Protein 3NNG (pdb70)

Sequence (304 aa):
TKPGNWSAVDRSAWSVSCSNVYADDDAKYGAHLAIDGEINTTWFTWGVANAGECWWNTVLDRPVTLTGFSVTKQSAYGSGYNLRSAEIKVRKEGETEWVTYPRVLTFRNFKGADPQYAAIEPPIPNVKEFRINCLTPDNYTGFAEINLYEKQLPGNWSAVDRSAWSVSCSNVYADDDAKYGAHLAIDGEINTTWFTWGVANAGECWWNTVLDRPVTLTGFSVTKQSAYGSGYNLRSAEIKVRKEGETEWVTYPRVLTFRNFKGADPQYAAIEPPIPNVKEFRINCLTPDNYTGFAEINLYEKQL

Structure (mmCIF, N/CA/C/O backbone):
data_3NNG
#
_entry.id   3NNG
#
_cell.length_a   57.208
_cell.length_b   62.463
_cell.length_c   72.001
_cell.angle_alpha   90.000
_cell.angle_beta   90.000
_cell.angle_gamma   90.000
#
_symmetry.space_group_name_H-M   'P 21 21 21'
#
loop_
_entity.id
_entity.type
_entity.pdbx_description
1 polymer 'uncharacterized protein'
2 non-polymer 'CALCIUM ION'
3 water water
#
loop_
_atom_site.group_PDB
_atom_site.id
_atom_site.type_symbol
_atom_site.label_atom_id
_atom_site.label_alt_id
_atom_site.label_comp_id
_atom_site.label_asym_id
_atom_site.label_entity_id
_atom_site.label_seq_id
_atom_site.pdbx_PDB_ins_code
_atom_site.Cartn_x
_atom_site.Cartn_y
_atom_site.Cartn_z
_atom_site.occupancy
_atom_site.B_iso_or_equiv
_atom_site.auth_seq_id
_atom_site.auth_comp_id
_atom_site.auth_asym_id
_atom_site.auth_atom_id
_atom_site.pdbx_PDB_model_num
ATOM 1 N N . THR A 1 9 ? 52.694 2.300 46.765 1.00 63.89 186 THR A N 1
ATOM 2 C CA . THR A 1 9 ? 51.326 2.803 46.842 1.00 54.52 186 THR A CA 1
ATOM 3 C C . THR A 1 9 ? 50.938 3.464 45.534 1.00 45.70 186 THR A C 1
ATOM 4 O O . THR A 1 9 ? 49.918 4.155 45.448 1.00 49.54 186 THR A O 1
ATOM 6 N N . LYS A 1 10 ? 51.762 3.239 44.513 1.00 43.64 187 LYS A N 1
ATOM 7 C CA . LYS A 1 10 ? 51.535 3.808 43.187 1.00 40.57 187 LYS A CA 1
ATOM 8 C C . LYS A 1 10 ? 50.696 2.901 42.302 1.00 43.53 187 LYS A C 1
ATOM 9 O O . LYS A 1 10 ? 51.061 1.743 42.082 1.00 50.56 187 LYS A O 1
ATOM 15 N N . PRO A 1 11 ? 49.580 3.431 41.781 1.00 33.18 188 PRO A N 1
ATOM 16 C CA . PRO A 1 11 ? 48.764 2.701 40.805 1.00 35.35 188 PRO A CA 1
ATOM 17 C C . PRO A 1 11 ? 49.645 2.049 39.737 1.00 36.90 188 PRO A C 1
ATOM 18 O O . PRO A 1 11 ? 50.604 2.671 39.259 1.00 28.00 188 PRO A O 1
ATOM 22 N N . GLY A 1 12 ? 49.327 0.811 39.369 1.00 44.18 189 GLY A N 1
ATOM 23 C CA . GLY A 1 12 ? 50.217 0.015 38.536 1.00 47.15 189 GLY A CA 1
ATOM 24 C C . GLY A 1 12 ? 50.596 0.625 37.200 1.00 52.51 189 GLY A C 1
ATOM 25 O O . GLY A 1 12 ? 51.758 0.566 36.786 1.00 62.82 189 GLY A O 1
ATOM 26 N N . ASN A 1 13 ? 49.614 1.226 36.539 1.00 40.63 190 ASN A N 1
ATOM 27 C CA . ASN A 1 13 ? 49.788 1.729 35.186 1.00 38.68 190 ASN A CA 1
ATOM 28 C C . ASN A 1 13 ? 50.236 3.195 35.044 1.00 37.70 190 ASN A C 1
ATOM 29 O O . ASN A 1 13 ? 50.193 3.749 33.935 1.00 41.85 190 ASN A O 1
ATOM 34 N N . TRP A 1 14 ? 50.660 3.809 36.156 1.00 27.57 191 TRP A N 1
ATOM 35 C CA . TRP A 1 14 ? 51.175 5.178 36.156 1.00 26.81 191 TRP A CA 1
ATOM 36 C C . TRP A 1 14 ? 52.645 5.240 35.721 1.00 31.70 191 TRP A C 1
ATOM 37 O O . TRP A 1 14 ? 53.481 4.485 36.221 1.00 30.90 191 TRP A O 1
ATOM 48 N N . SER A 1 15 ? 52.963 6.166 34.823 1.00 26.68 192 SER A N 1
ATOM 49 C CA . SER A 1 15 ? 54.345 6.376 34.409 1.00 31.44 192 SER A CA 1
ATOM 50 C C . SER A 1 15 ? 54.799 7.796 34.751 1.00 26.37 192 SER A C 1
ATOM 51 O O . SER A 1 15 ? 54.192 8.760 34.297 1.00 22.20 192 SER A O 1
ATOM 54 N N . ALA A 1 16 ? 55.857 7.926 35.549 1.00 24.08 193 ALA A N 1
ATOM 55 C CA . ALA A 1 16 ? 56.410 9.244 35.877 1.00 24.33 193 ALA A CA 1
ATOM 56 C C . ALA A 1 16 ? 56.847 9.983 34.608 1.00 28.27 193 ALA A C 1
ATOM 57 O O . ALA A 1 16 ? 57.505 9.411 33.744 1.00 24.53 193 ALA A O 1
ATOM 59 N N . VAL A 1 17 ? 56.484 11.255 34.504 1.00 24.46 194 VAL A N 1
ATOM 60 C CA . VAL A 1 17 ? 56.854 12.066 33.347 1.00 19.42 194 VAL A CA 1
ATOM 61 C C . VAL A 1 17 ? 58.280 12.609 33.518 1.00 25.01 194 VAL A C 1
ATOM 62 O O . VAL A 1 17 ? 58.603 13.184 34.559 1.00 18.75 194 VAL A O 1
ATOM 66 N N . ASP A 1 18 ? 59.125 12.427 32.503 1.00 21.58 195 ASP A N 1
ATOM 67 C CA . ASP A 1 18 ? 60.494 12.962 32.518 1.00 20.18 195 ASP A CA 1
ATOM 68 C C . ASP A 1 18 ? 60.464 14.472 32.735 1.00 24.54 195 ASP A C 1
ATOM 69 O O . ASP A 1 18 ? 59.696 15.177 32.079 1.00 21.61 195 ASP A O 1
ATOM 74 N N . ARG A 1 19 ? 61.306 14.964 33.650 1.00 21.15 196 ARG A N 1
ATOM 75 C CA . ARG A 1 19 ? 61.199 16.340 34.149 1.00 14.26 196 ARG A CA 1
ATOM 76 C C . ARG A 1 19 ? 62.327 17.269 33.675 1.00 24.63 196 ARG A C 1
ATOM 77 O O . ARG A 1 19 ? 62.287 18.483 33.905 1.00 23.95 196 ARG A O 1
ATOM 85 N N . SER A 1 20 ? 63.325 16.699 33.014 1.00 19.76 197 SER A N 1
ATOM 86 C CA . SER A 1 20 ? 64.562 17.424 32.711 1.00 22.86 197 SER A CA 1
ATOM 87 C C . SER A 1 20 ? 64.385 18.673 31.845 1.00 21.27 197 SER A C 1
ATOM 88 O O . SER A 1 20 ? 65.271 19.518 31.805 1.00 30.34 197 SER A O 1
ATOM 91 N N . ALA A 1 21 ? 63.265 18.787 31.139 1.00 13.00 198 ALA A N 1
ATOM 92 C CA . ALA A 1 21 ? 63.038 19.969 30.312 1.00 17.57 198 ALA A CA 1
ATOM 93 C C . ALA A 1 21 ? 61.915 20.835 30.868 1.00 19.43 198 ALA A C 1
ATOM 94 O O . ALA A 1 21 ? 61.508 21.818 30.253 1.00 22.19 198 ALA A O 1
ATOM 96 N N . TRP A 1 22 ? 61.405 20.456 32.033 1.00 16.18 199 TRP A N 1
ATOM 97 C CA . TRP A 1 22 ? 60.464 21.304 32.755 1.00 17.78 199 TRP A CA 1
ATOM 98 C C . TRP A 1 22 ? 61.059 22.664 33.121 1.00 18.85 199 TRP A C 1
ATOM 99 O O . TRP A 1 22 ? 62.270 22.811 33.346 1.00 18.28 199 TRP A O 1
ATOM 110 N N . SER A 1 23 ? 60.190 23.662 33.186 1.00 19.68 200 SER A N 1
ATOM 111 C CA . SER A 1 23 ? 60.571 25.003 33.620 1.00 17.95 200 SER A CA 1
ATOM 112 C C . SER A 1 23 ? 59.744 25.306 34.872 1.00 14.34 200 SER A C 1
ATOM 113 O O . SER A 1 23 ? 58.529 25.477 34.797 1.00 19.81 200 SER A O 1
ATOM 116 N N . VAL A 1 24 ? 60.401 25.347 36.023 1.00 13.96 201 VAL A N 1
ATOM 117 C CA . VAL A 1 24 ? 59.682 25.366 37.293 1.00 20.30 201 VAL A CA 1
ATOM 118 C C . VAL A 1 24 ? 59.840 26.691 38.029 1.00 19.41 201 VAL A C 1
ATOM 119 O O . VAL A 1 24 ? 60.850 27.375 37.878 1.00 16.76 201 VAL A O 1
ATOM 123 N N . SER A 1 25 ? 58.844 27.040 38.835 1.00 13.59 202 SER A N 1
ATOM 124 C CA . SER A 1 25 ? 58.910 28.245 39.671 1.00 16.34 202 SER A CA 1
ATOM 125 C C . SER A 1 25 ? 58.053 28.047 40.911 1.00 13.39 202 SER A C 1
ATOM 126 O O . SER A 1 25 ? 57.325 27.067 41.004 1.00 13.66 202 SER A O 1
ATOM 129 N N . CYS A 1 26 ? 58.147 28.970 41.865 1.00 16.98 203 CYS A N 1
ATOM 130 C CA . CYS A 1 26 ? 57.383 28.888 43.107 1.00 17.26 203 CYS A CA 1
ATOM 131 C C . CYS A 1 26 ? 57.078 30.270 43.648 1.00 23.55 203 CYS A C 1
ATOM 132 O O . CYS A 1 26 ? 57.601 31.269 43.168 1.00 18.11 203 CYS A O 1
ATOM 135 N N . SER A 1 27 ? 56.242 30.307 44.675 1.00 24.01 204 SER A N 1
ATOM 136 C CA . SER A 1 27 ? 55.811 31.548 45.287 1.00 20.10 204 SER A CA 1
ATOM 137 C C . SER A 1 27 ? 56.977 32.305 45.920 1.00 19.86 204 SER A C 1
ATOM 138 O O . SER A 1 27 ? 57.129 33.507 45.723 1.00 22.81 204 SER A O 1
ATOM 141 N N . ASN A 1 28 ? 57.805 31.582 46.662 1.00 16.94 205 ASN A N 1
ATOM 142 C CA . ASN A 1 28 ? 58.911 32.160 47.422 1.00 21.44 205 ASN A CA 1
ATOM 143 C C . ASN A 1 28 ? 59.935 31.066 47.637 1.00 19.70 205 ASN A C 1
ATOM 144 O O . ASN A 1 28 ? 59.593 29.880 47.607 1.00 21.51 205 ASN A O 1
ATOM 149 N N . VAL A 1 29 ? 61.191 31.450 47.848 1.00 19.76 206 VAL A N 1
ATOM 150 C CA . VAL A 1 29 ? 62.216 30.478 48.224 1.00 21.34 206 VAL A CA 1
ATOM 151 C C . VAL A 1 29 ? 62.623 30.776 49.653 1.00 15.57 206 VAL A C 1
ATOM 152 O O . VAL A 1 29 ? 62.963 31.912 49.975 1.00 24.03 206 VAL A O 1
ATOM 156 N N . TYR A 1 30 ? 62.580 29.776 50.522 1.00 14.29 207 TYR A N 1
ATOM 157 C CA . TYR A 1 30 ? 62.911 30.024 51.918 1.00 23.68 207 TYR A CA 1
ATOM 158 C C . TYR A 1 30 ? 64.285 30.709 52.046 1.00 31.57 207 TYR A C 1
ATOM 159 O O . TYR A 1 30 ? 65.240 30.324 51.380 1.00 35.45 207 TYR A O 1
ATOM 168 N N . ALA A 1 31 ? 64.371 31.734 52.889 1.00 29.00 208 ALA A N 1
ATOM 169 C CA . ALA A 1 31 ? 65.647 32.398 53.164 1.00 28.30 208 ALA A CA 1
ATOM 170 C C . ALA A 1 31 ? 66.226 32.999 51.887 1.00 27.54 208 ALA A C 1
ATOM 171 O O . ALA A 1 31 ? 67.426 33.301 51.816 1.00 25.36 208 ALA A O 1
ATOM 173 N N . ASP A 1 32 ? 65.381 33.167 50.874 1.00 23.95 209 ASP A N 1
ATOM 174 C CA . ASP A 1 32 ? 65.846 33.686 49.592 1.00 31.15 209 ASP A CA 1
ATOM 175 C C . ASP A 1 32 ? 67.087 32.923 49.128 1.00 35.48 209 ASP A C 1
ATOM 176 O O . ASP A 1 32 ? 67.979 33.487 48.490 1.00 34.37 209 ASP A O 1
ATOM 181 N N . ASP A 1 33 ? 67.141 31.637 49.460 1.00 33.18 210 ASP A N 1
ATOM 182 C CA . ASP A 1 33 ? 68.312 30.831 49.154 1.00 32.81 210 ASP A CA 1
ATOM 18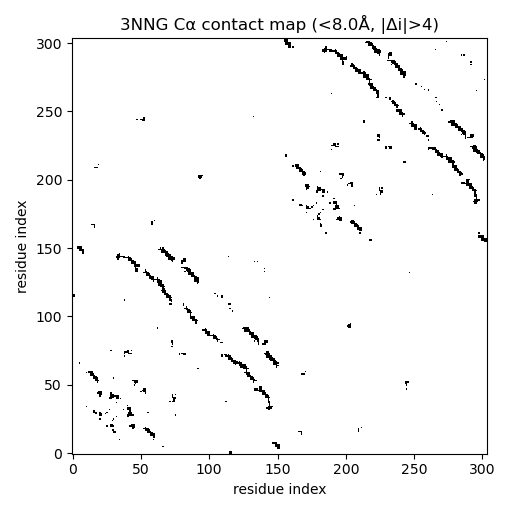3 C C . ASP A 1 33 ? 67.962 29.840 48.045 1.00 32.14 210 ASP A C 1
ATOM 184 O O . ASP A 1 33 ? 67.590 28.691 48.322 1.00 23.65 210 ASP A O 1
ATOM 189 N N . ASP A 1 34 ? 68.070 30.300 46.796 1.00 23.29 211 ASP A N 1
ATOM 190 C CA . ASP A 1 34 ? 67.610 29.538 45.632 1.00 30.37 211 ASP A CA 1
ATOM 191 C C . ASP A 1 34 ? 68.362 28.218 45.449 1.00 30.74 211 ASP A C 1
ATOM 192 O O . ASP A 1 34 ? 67.760 27.193 45.140 1.00 31.96 211 ASP A O 1
ATOM 197 N N . ALA A 1 35 ? 69.680 28.255 45.637 1.00 20.14 212 ALA A N 1
ATOM 198 C CA . ALA A 1 35 ? 70.521 27.073 45.531 1.00 26.57 212 ALA A CA 1
ATOM 199 C C . ALA A 1 35 ? 70.158 26.005 46.561 1.00 30.43 212 ALA A C 1
ATOM 200 O O . ALA A 1 35 ? 70.332 24.811 46.315 1.00 26.56 212 ALA A O 1
ATOM 202 N N . LYS A 1 36 ? 69.666 26.429 47.721 1.00 29.24 213 LYS A N 1
ATOM 203 C CA . LYS A 1 36 ? 69.419 25.490 48.809 1.00 21.11 213 LYS A CA 1
ATOM 204 C C . LYS A 1 36 ? 67.953 25.033 48.918 1.00 17.91 213 LYS A C 1
ATOM 205 O O . LYS A 1 36 ? 67.682 23.916 49.365 1.00 22.59 213 LYS A O 1
ATOM 211 N N . TYR A 1 37 ? 67.016 25.896 48.530 1.00 19.81 214 TYR A N 1
ATOM 212 C CA . TYR A 1 37 ? 65.598 25.614 48.741 1.00 19.76 214 TYR A CA 1
ATOM 213 C C . TYR A 1 37 ? 64.752 25.947 47.518 1.00 18.92 214 TYR A C 1
ATOM 214 O O . TYR A 1 37 ? 63.538 26.053 47.628 1.00 23.13 214 TYR A O 1
ATOM 223 N N . GLY A 1 38 ? 65.387 26.117 46.363 1.00 17.50 215 GLY A N 1
ATOM 224 C CA . GLY A 1 38 ? 64.686 26.527 45.148 1.00 23.52 215 GLY A CA 1
ATOM 225 C C . GLY A 1 38 ? 63.748 25.501 44.519 1.00 25.64 215 GLY A C 1
ATOM 226 O O . GLY A 1 38 ? 63.826 24.298 44.794 1.00 14.52 215 GLY A O 1
ATOM 227 N N . ALA A 1 39 ? 62.870 25.981 43.641 1.00 18.66 216 ALA A N 1
ATOM 228 C CA . ALA A 1 39 ? 61.827 25.142 43.049 1.00 13.51 216 ALA A CA 1
ATOM 229 C C . ALA A 1 39 ? 62.376 23.907 42.337 1.00 19.77 216 ALA A C 1
ATOM 230 O O . ALA A 1 39 ? 61.764 22.828 42.387 1.00 15.56 216 ALA A O 1
ATOM 232 N N . HIS A 1 40 ? 63.528 24.073 41.682 1.00 17.57 217 HIS A N 1
ATOM 233 C CA . HIS A 1 40 ? 64.114 23.030 40.840 1.00 16.27 217 HIS A CA 1
ATOM 234 C C . HIS A 1 40 ? 64.570 21.850 41.693 1.00 17.75 217 HIS A C 1
ATOM 235 O O . HIS A 1 40 ? 64.689 20.726 41.210 1.00 19.45 217 HIS A O 1
ATOM 242 N N . LEU A 1 41 ? 64.827 22.107 42.969 1.00 12.65 218 LEU A N 1
ATOM 243 C CA . LEU A 1 41 ? 65.228 21.024 43.864 1.00 16.92 218 LEU A CA 1
ATOM 244 C C . LEU A 1 41 ? 64.106 20.022 44.099 1.00 18.80 218 LEU A C 1
ATOM 245 O O . LEU A 1 41 ? 64.366 18.914 44.518 1.00 13.24 218 LEU A O 1
ATOM 250 N N . ALA A 1 42 ? 62.861 20.395 43.820 1.00 17.27 219 ALA A N 1
ATOM 251 C CA . ALA A 1 42 ? 61.763 19.429 43.928 1.00 16.83 219 ALA A CA 1
ATOM 252 C C . ALA A 1 42 ? 61.712 18.402 42.785 1.00 18.85 219 ALA A C 1
ATOM 253 O O . ALA A 1 42 ? 60.964 17.419 42.864 1.00 18.84 219 ALA A O 1
ATOM 255 N N . ILE A 1 43 ? 62.472 18.632 41.714 1.00 18.96 220 ILE A N 1
ATOM 256 C CA . ILE A 1 43 ? 62.417 17.729 40.560 1.00 20.28 220 ILE A CA 1
ATOM 257 C C . ILE A 1 43 ? 63.791 17.200 40.131 1.00 25.27 220 ILE A C 1
ATOM 258 O O . ILE A 1 43 ? 64.001 16.903 38.957 1.00 22.90 220 ILE A O 1
ATOM 263 N N . ASP A 1 44 ? 64.725 17.077 41.071 1.00 17.86 221 ASP A N 1
ATOM 264 C CA . ASP A 1 44 ? 66.086 16.667 40.706 1.00 11.95 221 ASP A CA 1
ATOM 265 C C . ASP A 1 44 ? 66.393 15.197 41.001 1.00 14.96 221 ASP A C 1
ATOM 266 O O . ASP A 1 44 ? 67.505 14.732 40.761 1.00 20.44 221 ASP A O 1
ATOM 271 N N . GLY A 1 45 ? 65.401 14.471 41.508 1.00 15.77 222 GLY A N 1
ATOM 272 C CA . GLY A 1 45 ? 65.537 13.048 41.765 1.00 15.78 222 GLY A CA 1
ATOM 273 C C . GLY A 1 45 ? 66.132 12.686 43.113 1.00 24.67 222 GLY A C 1
ATOM 274 O O . GLY A 1 45 ? 66.328 11.505 43.393 1.00 22.80 222 GLY A O 1
ATOM 275 N N . GLU A 1 46 ? 66.407 13.689 43.949 1.00 23.88 223 GLU A N 1
ATOM 276 C CA . GLU A 1 46 ? 67.122 13.472 45.204 1.00 20.12 223 GLU A CA 1
ATOM 277 C C . GLU A 1 46 ? 66.258 13.775 46.440 1.00 24.11 223 GLU A C 1
ATOM 278 O O . GLU A 1 46 ? 65.731 14.870 46.571 1.00 13.26 223 GLU A O 1
ATOM 284 N N . ILE A 1 47 ? 66.127 12.828 47.362 1.00 20.63 224 ILE A N 1
ATOM 285 C CA . ILE A 1 47 ? 65.259 13.054 48.520 1.00 21.32 224 ILE A CA 1
ATOM 286 C C . ILE A 1 47 ? 65.819 14.114 49.471 1.00 24.92 224 ILE A C 1
ATOM 287 O O . ILE A 1 47 ? 65.075 14.806 50.178 1.00 21.27 224 ILE A O 1
ATOM 292 N N . ASN A 1 48 ? 67.136 14.273 49.453 1.00 25.00 225 ASN A N 1
ATOM 293 C CA . ASN A 1 48 ? 67.797 15.145 50.416 1.00 21.43 225 ASN A CA 1
ATOM 294 C C . ASN A 1 48 ? 67.930 16.594 49.989 1.00 25.09 225 ASN A C 1
ATOM 295 O O . ASN A 1 48 ? 68.478 17.408 50.723 1.00 25.89 225 ASN A O 1
ATOM 300 N N . THR A 1 49 ? 67.415 16.923 48.809 1.00 17.85 226 THR A N 1
ATOM 301 C CA . THR A 1 49 ? 67.318 18.325 48.416 1.00 14.09 226 THR A CA 1
ATOM 302 C C . THR A 1 49 ? 65.840 18.644 48.307 1.00 18.83 226 THR A C 1
ATOM 303 O O . THR A 1 49 ? 65.052 17.817 47.859 1.00 20.35 226 THR A O 1
ATOM 307 N N . THR A 1 50 ? 65.438 19.831 48.725 1.00 19.78 227 THR A N 1
ATOM 308 C CA . THR A 1 50 ? 64.017 20.084 48.774 1.00 13.75 227 THR A CA 1
ATOM 309 C C . THR A 1 50 ? 63.678 21.520 48.431 1.00 15.91 227 THR A C 1
ATOM 310 O O . THR A 1 50 ? 64.474 22.442 48.670 1.00 11.62 227 THR A O 1
ATOM 314 N N . TRP A 1 51 ? 62.499 21.694 47.841 1.00 13.63 228 TRP A N 1
ATOM 315 C CA . TRP A 1 51 ? 61.860 22.996 47.784 1.00 16.89 228 TRP A CA 1
ATOM 316 C C . TRP A 1 51 ? 61.274 23.276 49.168 1.00 21.20 228 TRP A C 1
ATOM 317 O O . TRP A 1 51 ? 60.691 22.397 49.795 1.00 19.21 228 TRP A O 1
ATOM 328 N N . PHE A 1 52 ? 61.442 24.492 49.658 1.00 19.62 229 PHE A N 1
ATOM 329 C CA . PHE A 1 52 ? 60.911 24.832 50.969 1.00 19.08 229 PHE A CA 1
ATOM 330 C C . PHE A 1 52 ? 60.567 26.302 50.957 1.00 20.50 229 PHE A C 1
ATOM 331 O O . PHE A 1 52 ? 61.278 27.097 50.351 1.00 21.43 229 PHE A O 1
ATOM 339 N N . THR A 1 53 ? 59.477 26.669 51.613 1.00 18.43 230 THR A N 1
ATOM 340 C CA . THR A 1 53 ? 59.014 28.042 51.527 1.00 21.63 230 THR A CA 1
ATOM 341 C C . THR A 1 53 ? 58.139 28.438 52.711 1.00 25.82 230 THR A C 1
ATOM 342 O O . THR A 1 53 ? 57.862 27.629 53.600 1.00 20.61 230 THR A O 1
ATOM 346 N N . TRP A 1 54 ? 57.718 29.697 52.710 1.00 20.87 231 TRP A N 1
ATOM 347 C CA . TRP A 1 54 ? 56.717 30.195 53.640 1.00 23.04 231 TRP A CA 1
ATOM 348 C C . TRP A 1 54 ? 55.348 29.655 53.251 1.00 22.94 231 TRP A C 1
ATOM 349 O O . TRP A 1 54 ? 55.028 29.570 52.058 1.00 18.57 231 TRP A O 1
ATOM 360 N N . GLY A 1 55 ? 54.545 29.307 54.258 1.00 17.39 232 GLY A N 1
ATOM 361 C CA . GLY A 1 55 ? 53.171 28.867 54.061 1.00 18.52 232 GLY A CA 1
ATOM 362 C C . GLY A 1 55 ? 52.259 30.044 53.762 1.00 20.37 232 GLY A C 1
ATOM 363 O O . GLY A 1 55 ? 52.712 31.179 53.775 1.00 18.94 232 GLY A O 1
ATOM 364 N N . VAL A 1 56 ? 50.984 29.788 53.479 1.00 22.91 233 VAL A N 1
ATOM 365 C CA . VAL A 1 56 ? 50.059 30.868 53.126 1.00 26.05 233 VAL A CA 1
ATOM 366 C C . VAL A 1 56 ? 49.842 31.880 54.244 1.00 24.68 233 VAL A C 1
ATOM 367 O O . VAL A 1 56 ? 49.508 33.029 53.972 1.00 24.10 233 VAL A O 1
ATOM 371 N N . ALA A 1 57 ? 49.992 31.456 55.495 1.00 25.79 234 ALA A N 1
ATOM 372 C CA . ALA A 1 57 ? 49.631 32.321 56.617 1.00 27.53 234 ALA A CA 1
ATOM 373 C C . ALA A 1 57 ? 50.613 33.466 56.764 1.00 33.71 234 ALA A C 1
ATOM 374 O O . ALA A 1 57 ? 50.236 34.583 57.119 1.00 26.50 234 ALA A O 1
ATOM 376 N N . ASN A 1 58 ? 51.878 33.166 56.489 1.00 35.88 235 ASN A N 1
ATOM 377 C CA . ASN A 1 58 ? 52.940 34.146 56.565 1.00 49.25 235 ASN A CA 1
ATOM 378 C C . ASN A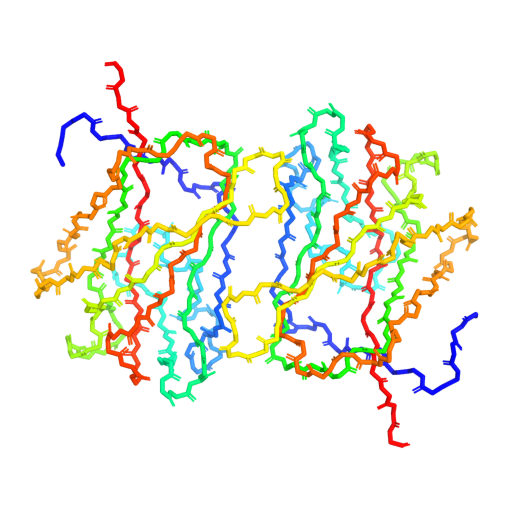 1 58 ? 52.957 34.996 55.297 1.00 52.16 235 ASN A C 1
ATOM 379 O O . ASN A 1 58 ? 52.607 36.182 55.312 1.00 55.97 235 ASN A O 1
ATOM 384 N N . ALA A 1 59 ? 53.318 34.358 54.188 1.00 34.23 236 ALA A N 1
ATOM 385 C CA . ALA A 1 59 ? 53.600 35.061 52.944 1.00 31.37 236 ALA A CA 1
ATOM 386 C C . ALA A 1 59 ? 52.365 35.393 52.112 1.00 30.79 236 ALA A C 1
ATOM 387 O O . ALA A 1 59 ? 52.475 36.046 51.082 1.00 30.00 236 ALA A O 1
ATOM 389 N N . GLY A 1 60 ? 51.196 34.936 52.547 1.00 30.23 237 GLY A N 1
ATOM 390 C CA . GLY A 1 60 ? 49.972 35.202 51.811 1.00 24.91 237 GLY A CA 1
ATOM 391 C C . GLY A 1 60 ? 49.678 34.186 50.726 1.00 23.58 237 GLY A C 1
ATOM 392 O O . GLY A 1 60 ? 48.522 33.959 50.380 1.00 30.60 237 GLY A O 1
ATOM 393 N N . GLU A 1 61 ? 50.719 33.575 50.169 1.00 14.54 238 GLU A N 1
ATOM 394 C CA . GLU A 1 61 ? 50.503 32.525 49.188 1.00 15.55 238 GLU A CA 1
ATOM 395 C C . GLU A 1 61 ? 51.606 31.491 49.281 1.00 19.41 238 GLU A C 1
ATOM 396 O O . GLU A 1 61 ? 52.674 31.756 49.839 1.00 21.41 238 GLU A O 1
ATOM 402 N N . CYS A 1 62 ? 51.354 30.314 48.718 1.00 14.45 239 CYS A N 1
ATOM 403 C CA . CYS A 1 62 ? 52.306 29.208 48.819 1.00 15.04 239 CYS A CA 1
ATOM 404 C C . CYS A 1 62 ? 52.057 28.219 47.694 1.00 15.96 239 CYS A C 1
ATOM 405 O O . CYS A 1 62 ? 51.047 27.504 47.702 1.00 14.48 239 CYS A O 1
ATOM 408 N N . TRP A 1 63 ? 52.960 28.174 46.721 1.00 12.16 240 TRP A N 1
ATOM 409 C CA . TRP A 1 63 ? 52.708 27.346 45.540 1.00 19.72 240 TRP A CA 1
ATOM 410 C C . TRP A 1 63 ? 53.977 26.967 44.769 1.00 15.55 240 TRP A C 1
ATOM 411 O O . TRP A 1 63 ? 55.025 27.614 44.895 1.00 16.83 240 TRP A O 1
ATOM 422 N N . TRP A 1 64 ? 53.869 25.895 43.994 1.00 13.36 241 TRP A N 1
ATOM 423 C CA . TRP A 1 64 ? 54.953 25.415 43.151 1.00 14.46 241 TRP A CA 1
ATOM 424 C C . TRP A 1 64 ? 54.354 25.130 41.769 1.00 18.65 241 TRP A C 1
ATOM 425 O O . TRP A 1 64 ? 53.234 24.631 41.656 1.00 16.94 241 TRP A O 1
ATOM 436 N N . ASN A 1 65 ? 55.089 25.472 40.720 1.00 10.71 242 ASN A N 1
ATOM 437 C CA . ASN A 1 65 ? 54.532 25.494 39.370 1.00 12.80 242 ASN A CA 1
ATOM 438 C C . ASN A 1 65 ? 55.527 24.907 38.391 1.00 15.61 242 ASN A C 1
ATOM 439 O O . ASN A 1 65 ? 56.737 25.107 38.548 1.00 14.05 242 ASN A O 1
ATOM 444 N N . THR A 1 66 ? 55.028 24.175 37.395 1.00 13.76 243 THR A N 1
ATOM 445 C CA . THR A 1 66 ? 55.878 23.703 36.308 1.00 16.20 243 THR A CA 1
ATOM 446 C C . THR A 1 66 ? 55.239 23.935 34.936 1.00 18.91 243 THR A C 1
ATOM 447 O O . THR A 1 66 ? 54.049 23.655 34.724 1.00 15.57 243 THR A O 1
ATOM 451 N N . VAL A 1 67 ? 56.030 24.484 34.021 1.00 13.49 244 VAL A N 1
ATOM 452 C CA . VAL A 1 67 ? 55.679 24.484 32.608 1.00 7.13 244 VAL A CA 1
ATOM 453 C C . VAL A 1 67 ? 56.273 23.215 32.013 1.00 10.60 244 VAL A C 1
ATOM 454 O O . VAL A 1 67 ? 57.491 23.041 32.008 1.00 15.10 244 VAL A O 1
ATOM 458 N N . LEU A 1 68 ? 55.417 22.310 31.549 1.00 13.71 245 LEU A N 1
ATOM 459 C CA . LEU A 1 68 ? 55.883 21.074 30.933 1.00 17.72 245 LEU A CA 1
ATOM 460 C C . LEU A 1 68 ? 56.347 21.384 29.523 1.00 20.02 245 LEU A C 1
ATOM 461 O O . LEU A 1 68 ? 55.734 22.202 28.849 1.00 19.80 245 LEU A O 1
ATOM 466 N N . ASP A 1 69 ? 57.428 20.760 29.070 1.00 18.43 246 ASP A N 1
ATOM 467 C CA . ASP A 1 69 ? 57.830 20.947 27.672 1.00 19.55 246 ASP A CA 1
ATOM 468 C C . ASP A 1 69 ? 56.957 20.093 26.748 1.00 17.02 246 ASP A C 1
ATOM 469 O O . ASP A 1 69 ? 56.646 20.500 25.635 1.00 23.33 246 ASP A O 1
ATOM 474 N N . ARG A 1 70 ? 56.575 18.904 27.216 1.00 13.68 247 ARG A N 1
ATOM 475 C CA . ARG A 1 70 ? 55.648 18.040 26.485 1.00 24.72 247 ARG A CA 1
ATOM 476 C C . ARG A 1 70 ? 54.387 17.857 27.317 1.00 30.30 247 ARG A C 1
ATOM 477 O O . ARG A 1 70 ? 54.411 17.208 28.363 1.00 32.37 247 ARG A O 1
ATOM 485 N N . PRO A 1 71 ? 53.271 18.426 26.851 1.00 29.39 248 PRO A N 1
ATOM 486 C CA . PRO A 1 71 ? 52.002 18.277 27.576 1.00 28.63 248 PRO A CA 1
ATOM 487 C C . PRO A 1 71 ? 51.605 16.812 27.749 1.00 27.36 248 PRO A C 1
ATOM 488 O O . PRO A 1 71 ? 51.892 15.968 26.890 1.00 20.17 248 PRO A O 1
ATOM 492 N N . VAL A 1 72 ? 50.952 16.509 28.862 1.00 22.80 249 VAL A N 1
ATOM 493 C CA . VAL A 1 72 ? 50.571 15.133 29.124 1.00 23.79 249 VAL A CA 1
ATOM 494 C C . VAL A 1 72 ? 49.106 15.012 29.506 1.00 20.11 249 VAL A C 1
ATOM 495 O O . VAL A 1 72 ? 48.475 15.963 29.977 1.00 16.19 249 VAL A O 1
ATOM 499 N N . THR A 1 73 ? 48.573 13.820 29.300 1.00 16.14 250 THR A N 1
ATOM 500 C CA . THR A 1 73 ? 47.284 13.491 29.851 1.00 22.15 250 THR A CA 1
ATOM 501 C C . THR A 1 73 ? 47.528 13.090 31.306 1.00 19.95 250 THR A C 1
ATOM 502 O O . THR A 1 73 ? 47.962 11.981 31.590 1.00 19.92 250 THR A O 1
ATOM 506 N N . LEU A 1 74 ? 47.267 14.021 32.218 1.00 17.42 251 LEU A N 1
ATOM 507 C CA . LEU A 1 74 ? 47.686 13.886 33.615 1.00 20.28 251 LEU A CA 1
ATOM 508 C C . LEU A 1 74 ? 46.801 12.944 34.415 1.00 23.18 251 LEU A C 1
ATOM 509 O O . LEU A 1 74 ? 45.612 13.220 34.600 1.00 18.95 251 LEU A O 1
ATOM 514 N N . THR A 1 75 ? 47.385 11.851 34.916 1.00 16.04 252 THR A N 1
ATOM 515 C CA . THR A 1 75 ? 46.619 10.871 35.690 1.00 15.95 252 THR A CA 1
ATOM 516 C C . THR A 1 75 ? 46.747 11.062 37.206 1.00 22.82 252 THR A C 1
ATOM 517 O O . THR A 1 75 ? 45.953 10.539 37.979 1.00 18.24 252 THR A O 1
ATOM 521 N N . GLY A 1 76 ? 47.738 11.826 37.633 1.00 22.05 253 GLY A N 1
ATOM 522 C CA . GLY A 1 76 ? 47.888 12.103 39.048 1.00 19.82 253 GLY A CA 1
ATOM 523 C C . GLY A 1 76 ? 49.248 12.703 39.309 1.00 21.64 253 GLY A C 1
ATOM 524 O O . GLY A 1 76 ? 49.999 12.962 38.369 1.00 16.45 253 GLY A O 1
ATOM 525 N N . PHE A 1 77 ? 49.573 12.921 40.582 1.00 18.11 254 PHE A N 1
ATOM 526 C CA . PHE A 1 77 ? 50.903 13.371 40.930 1.00 11.58 254 PHE A CA 1
ATOM 527 C C . PHE A 1 77 ? 51.296 12.760 42.269 1.00 20.51 254 PHE A C 1
ATOM 528 O O . PHE A 1 77 ? 50.485 12.105 42.937 1.00 16.32 254 PHE A O 1
ATOM 536 N N . SER A 1 78 ? 52.543 12.976 42.662 1.00 19.15 255 SER A N 1
ATOM 537 C CA . SER A 1 78 ? 53.026 12.472 43.931 1.00 20.36 255 SER A CA 1
ATOM 538 C C . SER A 1 78 ? 54.015 13.440 44.532 1.00 22.33 255 SER A C 1
ATOM 539 O O . SER A 1 78 ? 54.765 14.111 43.809 1.00 23.24 255 SER A O 1
ATOM 542 N N . VAL A 1 79 ? 54.022 13.490 45.863 1.00 18.65 256 VAL A N 1
ATOM 543 C CA . VAL A 1 79 ? 54.942 1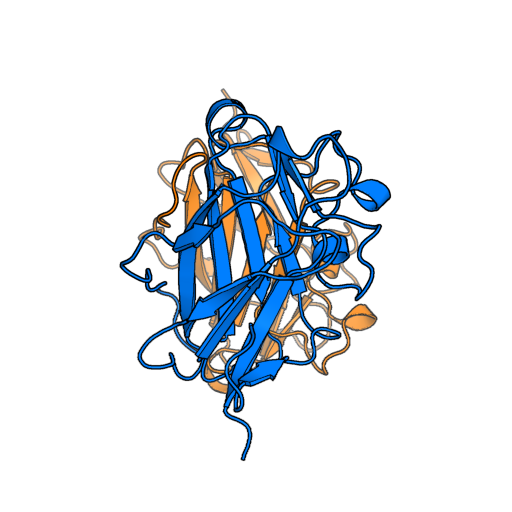4.331 46.606 1.00 10.59 256 VAL A CA 1
ATOM 544 C C . VAL A 1 79 ? 55.564 13.501 47.730 1.00 18.28 256 VAL A C 1
ATOM 545 O O . VAL A 1 79 ? 54.995 12.488 48.150 1.00 16.39 256 VAL A O 1
ATOM 549 N N . THR A 1 80 ? 56.744 13.916 48.188 1.00 18.63 257 THR A N 1
ATOM 550 C CA . THR A 1 80 ? 57.415 13.289 49.328 1.00 17.53 257 THR A CA 1
ATOM 551 C C . THR A 1 80 ? 57.432 14.253 50.512 1.00 14.14 257 THR A C 1
ATOM 552 O O . THR A 1 80 ? 56.906 15.366 50.422 1.00 16.18 257 THR A O 1
ATOM 556 N N . LYS A 1 81 ? 58.022 13.829 51.627 1.00 10.53 258 LYS A N 1
ATOM 557 C CA . LYS A 1 81 ? 58.378 14.782 52.670 1.00 15.67 258 LYS A CA 1
ATOM 558 C C . LYS A 1 81 ? 59.233 15.900 52.067 1.00 16.25 258 LYS A C 1
ATOM 559 O O . LYS A 1 81 ? 59.816 15.738 50.993 1.00 19.67 258 LYS A O 1
ATOM 565 N N . GLN A 1 82 ? 59.307 17.035 52.751 1.00 18.82 259 GLN A N 1
ATOM 566 C CA . GLN A 1 82 ? 60.406 17.970 52.528 1.00 16.16 259 GLN A CA 1
ATOM 567 C C . GLN A 1 82 ? 61.510 17.552 53.489 1.00 17.48 259 GLN A C 1
ATOM 568 O O . GLN A 1 82 ? 61.236 16.955 54.539 1.00 12.53 259 GLN A O 1
ATOM 574 N N . SER A 1 83 ? 62.753 17.865 53.151 1.00 14.42 260 SER A N 1
ATOM 575 C CA . SER A 1 83 ? 63.877 17.396 53.962 1.00 20.57 260 SER A CA 1
ATOM 576 C C . SER A 1 83 ? 64.723 18.544 54.492 1.00 23.99 260 SER A C 1
ATOM 577 O O . SER A 1 83 ? 65.907 18.371 54.743 1.00 28.98 260 SER A O 1
ATOM 580 N N . ALA A 1 84 ? 64.115 19.712 54.655 1.00 32.66 261 ALA A N 1
ATOM 581 C CA . ALA A 1 84 ? 64.827 20.887 55.148 1.00 27.30 261 ALA A CA 1
ATOM 582 C C . ALA A 1 84 ? 64.734 20.968 56.662 1.00 28.56 261 ALA A C 1
ATOM 583 O O . ALA A 1 84 ? 65.719 21.272 57.347 1.00 27.05 261 ALA A O 1
ATOM 585 N N . TYR A 1 85 ? 63.536 20.700 57.175 1.00 28.69 262 TYR A N 1
ATOM 586 C CA . TYR A 1 85 ? 63.262 20.804 58.601 1.00 31.38 262 TYR A CA 1
ATOM 587 C C . TYR A 1 85 ? 62.316 19.701 59.074 1.00 32.58 262 TYR A C 1
ATOM 588 O O . TYR A 1 85 ? 61.967 18.804 58.311 1.00 27.65 262 TYR A O 1
ATOM 597 N N . GLY A 1 86 ? 61.903 19.775 60.333 1.00 22.29 263 GLY A N 1
ATOM 598 C CA . GLY A 1 86 ? 61.088 18.731 60.920 1.00 25.15 263 GLY A CA 1
ATOM 599 C C . GLY A 1 86 ? 59.825 18.380 60.160 1.00 21.58 263 GLY A C 1
ATOM 600 O O . GLY A 1 86 ? 59.277 19.189 59.415 1.00 20.66 263 GLY A O 1
ATOM 601 N N . SER A 1 87 ? 59.349 17.164 60.398 1.00 18.05 264 SER A N 1
ATOM 602 C CA . SER A 1 87 ? 58.247 16.567 59.649 1.00 20.01 264 SER A CA 1
ATOM 603 C C . SER A 1 87 ? 56.932 17.307 59.847 1.00 19.18 264 SER A C 1
ATOM 604 O O . SER A 1 87 ? 55.989 17.128 59.082 1.00 23.59 264 SER A O 1
ATOM 607 N N . GLY A 1 88 ? 56.865 18.121 60.891 1.00 24.27 265 GLY A N 1
ATOM 608 C CA . GLY A 1 88 ? 55.715 18.977 61.101 1.00 21.06 265 GLY A CA 1
ATOM 609 C C . GLY A 1 88 ? 55.518 19.990 59.984 1.00 20.93 265 GLY A C 1
ATOM 610 O O . GLY A 1 88 ? 54.476 20.639 59.918 1.00 24.04 265 GLY A O 1
ATOM 611 N N . TYR A 1 89 ? 56.508 20.128 59.102 1.00 18.35 266 TYR A N 1
ATOM 612 C CA . TYR A 1 89 ? 56.367 21.005 57.926 1.00 19.07 266 TYR A CA 1
ATOM 613 C C . TYR A 1 89 ? 56.113 20.277 56.607 1.00 16.24 266 TYR A C 1
ATOM 614 O O . TYR A 1 89 ? 56.009 20.907 55.559 1.00 18.81 266 TYR A O 1
ATOM 623 N N . ASN A 1 90 ? 56.017 18.950 56.646 1.00 15.37 267 ASN A N 1
ATOM 624 C CA . ASN A 1 90 ? 55.620 18.215 55.450 1.00 16.64 267 ASN A CA 1
ATOM 625 C C . ASN A 1 90 ? 54.222 18.665 55.008 1.00 15.15 267 ASN A C 1
ATOM 626 O O . ASN A 1 90 ? 53.408 19.071 55.836 1.00 17.71 267 ASN A O 1
ATOM 631 N N . LEU A 1 91 ? 53.957 18.568 53.709 1.00 18.75 268 LEU A N 1
ATOM 632 C CA . LEU A 1 91 ? 52.694 19.003 53.114 1.00 18.83 268 LEU A CA 1
ATOM 633 C C . LEU A 1 91 ? 51.529 18.180 53.654 1.00 20.21 268 LEU A C 1
ATOM 634 O O . LEU A 1 91 ? 51.590 16.958 53.681 1.00 19.78 268 LEU A O 1
ATOM 639 N N . ARG A 1 92 ? 50.455 18.860 54.033 1.00 17.21 269 ARG A N 1
ATOM 640 C CA . ARG A 1 92 ? 49.288 18.233 54.635 1.00 23.96 269 ARG A CA 1
ATOM 641 C C . ARG A 1 92 ? 48.093 18.267 53.668 1.00 26.04 269 ARG A C 1
ATOM 642 O O . ARG A 1 92 ? 47.395 17.265 53.484 1.00 21.13 269 ARG A O 1
ATOM 650 N N . SER A 1 93 ? 47.845 19.428 53.068 1.00 15.18 270 SER A N 1
ATOM 651 C CA . SER A 1 93 ? 46.750 19.557 52.104 1.00 25.15 270 SER A CA 1
ATOM 652 C C . SER A 1 93 ? 47.073 20.551 50.986 1.00 26.08 270 SER A C 1
ATOM 653 O O . SER A 1 93 ? 47.773 21.542 51.200 1.00 25.80 270 SER A O 1
ATOM 656 N N . ALA A 1 94 ? 46.555 20.289 49.793 1.00 19.14 271 ALA A N 1
ATOM 657 C CA . ALA A 1 94 ? 46.857 21.144 48.651 1.00 22.56 271 ALA A CA 1
ATOM 658 C C . ALA A 1 94 ? 45.703 21.172 47.691 1.00 22.56 271 ALA A C 1
ATOM 659 O O . ALA A 1 94 ? 44.830 20.300 47.722 1.00 18.99 271 ALA A O 1
ATOM 661 N N . GLU A 1 95 ? 45.735 22.178 46.829 1.00 20.49 272 GLU A N 1
ATOM 662 C CA . GLU A 1 95 ? 44.806 22.314 45.727 1.00 26.10 272 GLU A CA 1
ATOM 663 C C . GLU A 1 95 ? 45.618 22.410 44.438 1.00 22.97 272 GLU A C 1
ATOM 664 O O . GLU A 1 95 ? 46.716 22.969 44.428 1.00 25.25 272 GLU A O 1
ATOM 670 N N . ILE A 1 96 ? 45.076 21.856 43.359 1.00 14.58 273 ILE A N 1
ATOM 671 C CA . ILE A 1 96 ? 45.769 21.787 42.074 1.00 16.87 273 ILE A CA 1
ATOM 672 C C . ILE A 1 96 ? 45.070 22.633 41.008 1.00 17.10 273 ILE A C 1
ATOM 673 O O . ILE A 1 96 ? 43.850 22.600 40.896 1.00 19.71 273 ILE A O 1
ATOM 678 N N . LYS A 1 97 ? 45.851 23.375 40.222 1.00 16.80 274 LYS A N 1
ATOM 679 C CA . LYS A 1 97 ? 45.354 24.005 39.003 1.00 17.28 274 LYS A CA 1
ATOM 680 C C . LYS A 1 97 ? 46.231 23.583 37.833 1.00 19.01 274 LYS A C 1
ATOM 681 O O . LYS A 1 97 ? 47.447 23.469 37.977 1.00 22.63 274 LYS A O 1
ATOM 687 N N . VAL A 1 98 ? 45.611 23.363 36.673 1.00 14.09 275 VAL A N 1
ATOM 688 C CA . VAL A 1 98 ? 46.354 23.090 35.443 1.00 19.10 275 VAL A CA 1
ATOM 689 C C . VAL A 1 98 ? 45.899 24.025 34.340 1.00 22.06 275 VAL A C 1
ATOM 690 O O . VAL A 1 98 ? 44.808 24.595 34.405 1.00 20.77 275 VAL A O 1
ATOM 694 N N . ARG A 1 99 ? 46.756 24.186 33.338 1.00 24.30 276 ARG A N 1
ATOM 695 C CA . ARG A 1 99 ? 46.425 24.927 32.129 1.00 20.90 276 ARG A CA 1
ATOM 696 C C . ARG A 1 99 ? 46.687 23.990 30.949 1.00 16.92 276 ARG A C 1
ATOM 697 O O . ARG A 1 99 ? 47.765 23.406 30.828 1.00 17.13 276 ARG A O 1
ATOM 705 N N . LYS A 1 100 ? 45.697 23.824 30.089 1.00 17.03 277 LYS A N 1
ATOM 706 C CA . LYS A 1 100 ? 45.866 22.947 28.946 1.00 18.85 277 LYS A CA 1
ATOM 707 C C . LYS A 1 100 ? 46.590 23.700 27.841 1.00 21.77 277 LYS A C 1
ATOM 708 O O . LYS A 1 100 ? 46.504 24.931 27.760 1.00 18.94 277 LYS A O 1
ATOM 714 N N . GLU A 1 101 ? 47.326 22.960 27.014 1.00 23.30 278 GLU A N 1
ATOM 715 C CA . GLU A 1 101 ? 48.080 23.545 25.912 1.00 24.84 278 GLU A CA 1
ATOM 716 C C . GLU A 1 101 ? 47.180 24.372 25.008 1.00 22.93 278 GLU A C 1
ATOM 717 O O . GLU A 1 101 ? 46.077 23.958 24.684 1.00 22.60 278 GLU A O 1
ATOM 723 N N . GLY A 1 102 ? 47.656 25.547 24.609 1.00 29.29 279 GLY A N 1
ATOM 724 C CA . GLY A 1 102 ? 46.876 26.434 23.765 1.00 26.03 279 GLY A CA 1
ATOM 725 C C . GLY A 1 102 ? 45.842 27.258 24.507 1.00 21.97 279 GLY A C 1
ATOM 726 O O . GLY A 1 102 ? 45.204 28.132 23.920 1.00 18.16 279 GLY A O 1
ATOM 727 N N . GLU A 1 103 ? 45.660 26.996 25.798 1.00 14.38 280 GLU A N 1
ATOM 728 C CA . GLU A 1 103 ? 44.673 27.764 26.565 1.00 20.81 280 GLU A CA 1
ATOM 729 C C . GLU A 1 103 ? 45.332 28.815 27.438 1.00 24.96 280 GLU A C 1
ATOM 730 O O . GLU A 1 103 ? 46.464 28.633 27.884 1.00 24.67 280 GLU A O 1
ATOM 736 N N . THR A 1 104 ? 44.622 29.914 27.684 1.00 25.13 281 THR A N 1
ATOM 737 C CA . THR A 1 104 ? 45.147 30.992 28.516 1.00 27.87 281 THR A CA 1
ATOM 738 C C . THR A 1 104 ? 44.417 31.011 29.847 1.00 26.12 281 THR A C 1
ATOM 739 O O . THR A 1 104 ? 44.820 31.693 30.794 1.00 28.46 281 THR A O 1
ATOM 743 N N . GLU A 1 105 ? 43.317 30.278 29.913 1.00 24.55 282 GLU A N 1
ATOM 744 C CA . GLU A 1 105 ? 42.574 30.173 31.153 1.00 26.64 282 GLU A CA 1
ATOM 745 C C . GLU A 1 105 ? 42.984 28.900 31.892 1.00 25.33 282 GLU A C 1
ATOM 746 O O . GLU A 1 105 ? 43.274 27.878 31.269 1.00 22.66 282 GLU A O 1
ATOM 752 N N . TRP A 1 106 ? 43.015 28.974 33.217 1.00 18.29 283 TRP A N 1
ATOM 753 C CA . TRP A 1 106 ? 43.382 27.841 34.044 1.00 22.59 283 TRP A CA 1
ATOM 754 C C . TRP A 1 106 ? 42.135 27.104 34.494 1.00 27.88 283 TRP A C 1
ATOM 755 O O . TRP A 1 106 ? 41.064 27.698 34.622 1.00 25.70 283 TRP A O 1
ATOM 766 N N . VAL A 1 107 ? 42.288 25.808 34.745 1.00 24.62 284 VAL A N 1
ATOM 767 C CA . VAL A 1 107 ? 41.214 25.002 35.286 1.00 25.31 284 VAL A CA 1
ATOM 768 C C . VAL A 1 107 ? 41.623 24.484 36.665 1.00 27.32 284 VAL A C 1
ATOM 769 O O . VAL A 1 107 ? 42.747 23.998 36.858 1.00 24.92 284 VAL A O 1
ATOM 773 N N . THR A 1 108 ? 40.726 24.625 37.635 1.00 15.34 285 THR A N 1
ATOM 774 C CA . THR A 1 108 ? 41.000 24.158 38.994 1.00 21.45 285 THR A CA 1
ATOM 775 C C . THR A 1 108 ? 40.445 22.752 39.179 1.00 22.64 285 THR A C 1
ATOM 776 O O . THR A 1 108 ? 39.320 22.466 38.783 1.00 23.12 285 THR A O 1
ATOM 780 N N . TYR A 1 109 ? 41.239 21.870 39.766 1.00 23.84 286 TYR A N 1
ATOM 781 C CA . TYR A 1 109 ? 40.755 20.541 40.113 1.00 23.59 286 TYR A CA 1
ATOM 782 C C . TYR A 1 109 ? 39.945 20.710 41.399 1.00 24.38 286 TYR A C 1
ATOM 783 O O . TYR A 1 109 ? 40.453 21.235 42.383 1.00 21.86 286 TYR A O 1
ATOM 792 N N . PRO A 1 110 ? 38.673 20.293 41.387 1.00 27.89 287 PRO A N 1
ATOM 793 C CA . PRO A 1 110 ? 37.712 20.708 42.419 1.00 33.21 287 PRO A CA 1
ATOM 794 C C . PRO A 1 110 ? 37.790 19.946 43.741 1.00 34.19 287 PRO A C 1
ATOM 795 O O . PRO A 1 110 ? 36.848 20.043 44.526 1.00 41.41 287 PRO A O 1
ATOM 799 N N . ARG A 1 111 ? 38.870 19.208 43.985 1.00 33.51 288 ARG A N 1
ATOM 800 C CA . ARG A 1 111 ? 39.015 18.456 45.236 1.00 33.39 288 ARG A CA 1
ATOM 801 C C . ARG A 1 111 ? 40.284 18.866 45.976 1.00 29.62 288 ARG A C 1
ATOM 802 O O . ARG A 1 111 ? 41.370 18.885 45.390 1.00 30.73 288 ARG A O 1
ATOM 810 N N . VAL A 1 112 ? 40.168 19.168 47.265 1.00 26.17 289 VAL A N 1
ATOM 811 C CA . VAL A 1 112 ? 41.357 19.316 48.097 1.00 26.04 289 VAL A CA 1
ATOM 812 C C . VAL A 1 112 ? 42.062 17.959 48.216 1.00 24.14 289 VAL A C 1
ATOM 813 O O . VAL A 1 112 ? 41.435 16.965 48.547 1.00 23.16 289 VAL A O 1
ATOM 817 N N . LEU A 1 113 ? 43.359 17.907 47.928 1.00 22.05 290 LEU A N 1
ATOM 818 C CA . LEU A 1 113 ? 44.124 16.688 48.161 1.00 21.89 290 LEU A CA 1
ATOM 819 C C . LEU A 1 113 ? 44.725 16.748 49.566 1.00 31.61 290 LEU A C 1
ATOM 820 O O . LEU A 1 113 ? 45.283 17.780 49.960 1.00 25.36 290 LEU A O 1
ATOM 825 N N . THR A 1 114 ? 44.591 15.645 50.309 1.00 23.27 291 THR A N 1
ATOM 826 C CA . THR A 1 114 ? 45.082 15.534 51.678 1.00 20.75 291 THR A CA 1
ATOM 827 C C . THR A 1 114 ? 46.108 14.414 51.774 1.00 21.68 291 THR A C 1
ATOM 828 O O . THR A 1 114 ? 45.945 13.369 51.153 1.00 25.40 291 THR A O 1
ATOM 832 N N . PHE A 1 115 ? 47.161 14.631 52.549 1.00 16.97 292 PHE A N 1
ATOM 833 C CA . PHE A 1 115 ? 48.230 13.648 52.682 1.00 21.25 292 PHE A CA 1
ATOM 834 C C . PHE A 1 115 ? 48.359 13.207 54.127 1.00 26.66 292 PHE A C 1
ATOM 835 O O . PHE A 1 115 ? 48.113 13.991 55.035 1.00 27.68 292 PHE A O 1
ATOM 843 N N . ARG A 1 116 ? 48.742 11.952 54.338 1.00 29.59 293 ARG A N 1
ATOM 844 C CA . ARG A 1 116 ? 49.016 11.455 55.686 1.00 27.70 293 ARG A CA 1
ATOM 845 C C . ARG A 1 116 ? 50.482 11.688 56.028 1.00 23.98 293 ARG A C 1
ATOM 846 O O . ARG A 1 116 ? 51.249 12.205 55.216 1.00 26.48 293 ARG A O 1
ATOM 854 N N . ASN A 1 117 ? 50.875 11.288 57.229 1.00 23.88 294 ASN A N 1
ATOM 855 C CA . ASN A 1 117 ? 52.282 11.317 57.597 1.00 22.69 294 ASN A CA 1
ATOM 856 C C . ASN A 1 117 ? 53.118 10.507 56.616 1.00 27.21 294 ASN A C 1
ATOM 857 O O . ASN A 1 117 ? 52.803 9.353 56.310 1.00 25.56 294 ASN A O 1
ATOM 862 N N . PHE A 1 118 ? 54.178 11.127 56.112 1.00 16.22 295 PHE A N 1
ATOM 863 C CA . PHE A 1 118 ? 55.058 10.464 55.173 1.00 21.85 295 PHE A CA 1
ATOM 864 C C . PHE A 1 118 ? 55.888 9.386 55.873 1.00 21.92 295 PHE A C 1
ATOM 865 O O . PHE A 1 118 ? 56.177 9.492 57.062 1.00 23.55 295 PHE A O 1
ATOM 873 N N . LYS A 1 119 ? 56.249 8.348 55.130 1.00 18.29 296 LYS A N 1
ATOM 874 C CA . LYS A 1 119 ? 57.141 7.318 55.644 1.00 21.04 296 LYS A CA 1
ATOM 875 C C . LYS A 1 119 ? 58.488 7.363 54.938 1.00 22.43 296 LYS A C 1
ATOM 876 O O . LYS A 1 119 ? 58.578 7.089 53.747 1.00 23.04 296 LYS A O 1
ATOM 882 N N . GLY A 1 120 ? 59.525 7.736 55.678 1.00 18.64 297 GLY A N 1
ATOM 883 C CA . GLY A 1 120 ? 60.853 7.916 55.113 1.00 15.33 297 GLY A CA 1
ATOM 884 C C . GLY A 1 120 ? 60.792 8.706 53.820 1.00 22.82 297 GLY A C 1
ATOM 885 O O . GLY A 1 120 ? 60.225 9.799 53.785 1.00 23.42 297 GLY A O 1
ATOM 886 N N . ALA A 1 121 ? 61.346 8.128 52.754 1.00 23.96 298 ALA A N 1
ATOM 887 C CA . ALA A 1 121 ? 61.432 8.775 51.444 1.00 22.86 298 ALA A CA 1
ATOM 888 C C . ALA A 1 121 ? 60.263 8.415 50.518 1.00 26.41 298 ALA A C 1
ATOM 889 O O . ALA A 1 121 ? 60.241 8.797 49.351 1.00 29.61 298 ALA A O 1
ATOM 891 N N . ASP A 1 122 ? 59.299 7.668 51.038 1.00 19.79 299 ASP A N 1
ATOM 892 C CA . ASP A 1 122 ? 58.204 7.163 50.216 1.00 22.96 299 ASP A CA 1
ATOM 893 C C . ASP A 1 122 ? 57.251 8.290 49.808 1.00 21.09 299 ASP A C 1
ATOM 894 O O . ASP A 1 122 ? 56.836 9.075 50.652 1.00 27.48 299 ASP A O 1
ATOM 899 N N . PRO A 1 123 ? 56.907 8.373 48.507 1.00 23.76 300 PRO A N 1
ATOM 900 C CA . PRO A 1 123 ? 55.924 9.368 48.065 1.00 17.59 300 PRO A CA 1
ATOM 901 C C . PRO A 1 123 ? 54.502 8.919 48.362 1.00 18.28 300 PRO A C 1
ATOM 902 O O . PRO A 1 123 ? 54.269 7.743 48.590 1.00 19.99 300 PRO A O 1
ATOM 906 N N . GLN A 1 124 ? 53.576 9.870 48.384 1.00 19.58 301 GLN A N 1
ATOM 907 C CA . GLN A 1 124 ? 52.159 9.568 48.405 1.00 18.97 301 GLN A CA 1
ATOM 908 C C . GLN A 1 124 ? 51.590 10.057 47.087 1.00 16.20 301 GLN A C 1
ATOM 909 O O . GLN A 1 124 ? 52.046 11.058 46.539 1.00 19.15 301 GLN A O 1
ATOM 915 N N . TYR A 1 125 ? 50.588 9.343 46.589 1.00 14.79 302 TYR A N 1
ATOM 916 C CA . TYR A 1 125 ? 50.085 9.544 45.251 1.00 20.89 302 TYR A CA 1
ATOM 917 C C . TYR A 1 125 ? 48.686 10.134 45.293 1.00 27.32 302 TYR A C 1
ATOM 918 O O . TYR A 1 125 ? 47.836 9.700 46.068 1.00 22.79 302 TYR A O 1
ATOM 927 N N . ALA A 1 126 ? 48.451 11.149 44.475 1.00 19.79 303 ALA A N 1
ATOM 928 C CA . ALA A 1 126 ? 47.130 11.746 44.423 1.00 24.03 303 ALA A CA 1
ATOM 929 C C . ALA A 1 126 ? 46.610 11.617 43.000 1.00 21.36 303 ALA A C 1
ATOM 930 O O . ALA A 1 126 ? 47.190 12.170 42.068 1.00 20.87 303 ALA A O 1
ATOM 932 N N . ALA A 1 127 ? 45.528 10.861 42.845 1.00 17.92 304 ALA A N 1
ATOM 933 C CA . ALA A 1 127 ? 44.940 10.597 41.540 1.00 23.77 304 ALA A CA 1
ATOM 934 C C . ALA A 1 127 ? 44.222 11.821 40.971 1.00 29.76 304 ALA A C 1
ATOM 935 O O . ALA A 1 127 ? 43.581 12.580 41.699 1.00 26.32 304 ALA A O 1
ATOM 937 N N . ILE A 1 128 ? 44.351 12.010 39.660 1.00 33.94 305 ILE A N 1
ATOM 938 C CA . ILE A 1 128 ? 43.576 13.014 38.942 1.00 25.00 305 ILE A CA 1
ATOM 939 C C . ILE A 1 128 ? 42.580 12.275 38.053 1.00 24.24 305 ILE A C 1
ATOM 940 O O . I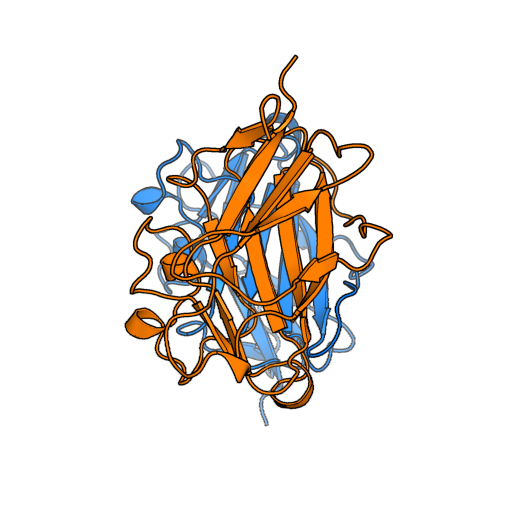LE A 1 128 ? 42.966 11.548 37.122 1.00 22.70 305 ILE A O 1
ATOM 945 N N . GLU A 1 129 ? 41.298 12.454 38.340 1.00 24.06 306 GLU A N 1
ATOM 946 C CA . GLU A 1 129 ? 40.278 11.620 37.728 1.00 23.93 306 GLU A CA 1
ATOM 947 C C . GLU A 1 129 ? 39.104 12.411 37.154 1.00 33.26 306 GLU A C 1
ATOM 948 O O . GLU A 1 129 ? 38.510 13.240 37.851 1.00 33.10 306 GLU A O 1
ATOM 954 N N . PRO A 1 130 ? 38.767 12.158 35.875 1.00 28.38 307 PRO A N 1
ATOM 955 C CA . PRO A 1 130 ? 39.530 11.308 34.954 1.00 21.92 307 PRO A CA 1
ATOM 956 C C . PRO A 1 130 ? 40.823 12.038 34.642 1.00 19.73 307 PRO A C 1
ATOM 957 O O . PRO A 1 130 ? 40.931 13.213 34.996 1.00 23.54 307 PRO A O 1
ATOM 961 N N . PRO A 1 131 ? 41.780 11.374 33.985 1.00 19.31 308 PRO A N 1
ATOM 962 C CA . PRO A 1 131 ? 43.018 12.080 33.637 1.00 21.69 308 PRO A CA 1
ATOM 963 C C . PRO A 1 131 ? 42.711 13.339 32.817 1.00 20.19 308 PRO A C 1
ATOM 964 O O . PRO A 1 131 ? 41.755 13.346 32.027 1.00 19.55 308 PRO A O 1
ATOM 968 N N . ILE A 1 132 ? 43.513 14.386 32.997 1.00 18.49 309 ILE A N 1
ATOM 969 C CA . ILE A 1 132 ? 43.318 15.621 32.245 1.00 20.04 309 ILE A CA 1
ATOM 970 C C . ILE A 1 132 ? 44.250 15.704 31.046 1.00 15.26 309 ILE A C 1
ATOM 971 O O . ILE A 1 132 ? 45.459 15.843 31.205 1.00 20.32 309 ILE A O 1
ATOM 976 N N . PRO A 1 133 ? 43.683 15.640 29.835 1.00 14.66 310 PRO A N 1
ATOM 977 C CA . PRO A 1 133 ? 44.463 15.665 28.586 1.00 16.08 310 PRO A CA 1
ATOM 978 C C . PRO A 1 133 ? 45.134 17.013 28.319 1.00 18.08 310 PRO A C 1
ATOM 979 O O . PRO A 1 133 ? 44.600 18.052 28.708 1.00 18.68 310 PRO A O 1
ATOM 983 N N . ASN A 1 134 ? 46.302 16.975 27.681 1.00 17.97 311 ASN A N 1
ATOM 984 C CA . ASN A 1 134 ? 47.027 18.175 27.223 1.00 13.09 311 ASN A CA 1
ATOM 985 C C . ASN A 1 134 ? 47.421 19.188 28.300 1.00 13.17 311 ASN A C 1
ATOM 986 O O . ASN A 1 134 ? 47.406 20.397 28.056 1.00 16.14 311 ASN A O 1
ATOM 991 N N . VAL A 1 135 ? 47.780 18.718 29.491 1.00 15.08 312 VAL A N 1
ATOM 992 C CA . VAL A 1 135 ? 48.239 19.647 30.519 1.00 11.39 312 VAL A CA 1
ATOM 993 C C . VAL A 1 135 ? 49.592 20.226 30.113 1.00 14.63 312 VAL A C 1
ATOM 994 O O . VAL A 1 135 ? 50.557 19.481 29.926 1.00 17.46 312 VAL A O 1
ATOM 998 N N . LYS A 1 136 ? 49.657 21.544 29.945 1.00 14.65 313 LYS A N 1
ATOM 999 C CA . LYS A 1 136 ? 50.923 22.208 29.577 1.00 13.12 313 LYS A CA 1
ATOM 1000 C C . LYS A 1 136 ? 51.583 22.857 30.790 1.00 15.52 313 LYS A C 1
ATOM 1001 O O . LYS A 1 136 ? 52.806 22.949 30.865 1.00 19.21 313 LYS A O 1
ATOM 1007 N N . GLU A 1 137 ? 50.764 23.289 31.745 1.00 12.81 314 GLU A N 1
ATOM 1008 C CA . GLU A 1 137 ? 51.255 23.903 32.978 1.00 21.41 314 GLU A CA 1
ATOM 1009 C C . GLU A 1 137 ? 50.507 23.340 34.210 1.00 20.67 314 GLU A C 1
ATOM 1010 O O . GLU A 1 137 ? 49.295 23.128 34.167 1.00 19.77 314 GLU A O 1
ATOM 1016 N N . PHE A 1 138 ? 51.233 23.107 35.300 1.00 15.55 315 PHE A N 1
ATOM 1017 C CA . PHE A 1 138 ? 50.675 22.505 36.511 1.00 13.04 315 PHE A CA 1
ATOM 1018 C C . PHE A 1 138 ? 51.088 23.352 37.698 1.00 17.28 315 PHE A C 1
ATOM 1019 O O . PHE A 1 138 ? 52.264 23.686 37.836 1.00 14.59 315 PHE A O 1
ATOM 1027 N N . ARG A 1 139 ? 50.123 23.717 38.543 1.00 17.27 316 ARG A N 1
ATOM 1028 C CA . ARG A 1 139 ? 50.424 24.425 39.790 1.00 12.89 316 ARG A CA 1
ATOM 1029 C C . ARG A 1 139 ? 49.830 23.705 40.989 1.00 15.95 316 ARG A C 1
ATOM 1030 O O . ARG A 1 139 ? 48.677 23.263 40.949 1.00 16.65 316 ARG A O 1
ATOM 1038 N N . ILE A 1 140 ? 50.609 23.602 42.061 1.00 16.75 317 ILE A N 1
ATOM 1039 C CA . ILE A 1 140 ? 50.073 23.118 43.319 1.00 12.98 317 ILE A CA 1
ATOM 1040 C C . ILE A 1 140 ? 50.068 24.213 44.389 1.00 15.91 317 ILE A C 1
ATOM 1041 O O . ILE A 1 140 ? 51.121 24.678 44.822 1.00 23.52 317 ILE A O 1
ATOM 1046 N N . ASN A 1 141 ? 48.873 24.640 44.791 1.00 11.77 318 ASN A N 1
ATOM 1047 C CA . ASN A 1 141 ? 48.713 25.613 45.870 1.00 8.48 318 ASN A CA 1
ATOM 1048 C C . ASN A 1 141 ? 48.629 24.886 47.207 1.00 19.36 318 ASN A C 1
ATOM 1049 O O . ASN A 1 141 ? 47.640 24.180 47.471 1.00 16.88 318 ASN A O 1
ATOM 1054 N N . CYS A 1 142 ? 49.670 25.044 48.030 1.00 10.40 319 CYS A N 1
ATOM 1055 C CA . CYS A 1 142 ? 49.784 24.336 49.294 1.00 13.99 319 CYS A CA 1
ATOM 1056 C C . CYS A 1 142 ? 48.979 25.060 50.352 1.00 19.16 319 CYS A C 1
ATOM 1057 O O . CYS A 1 142 ? 49.222 26.232 50.622 1.00 14.95 319 CYS A O 1
ATOM 1060 N N . LEU A 1 143 ? 48.005 24.355 50.918 1.00 17.56 320 LEU A N 1
ATOM 1061 C CA . LEU A 1 143 ? 47.089 24.932 51.898 1.00 27.67 320 LEU A CA 1
ATOM 1062 C C . LEU A 1 143 ? 47.586 24.787 53.336 1.00 21.71 320 LEU A C 1
ATOM 1063 O O . LEU A 1 143 ? 47.661 25.773 54.070 1.00 20.12 320 LEU A O 1
ATOM 1068 N N . THR A 1 144 ? 47.915 23.565 53.749 1.00 15.38 321 THR A N 1
ATOM 1069 C CA . THR A 1 144 ? 48.495 23.377 55.069 1.00 14.25 321 THR A CA 1
ATOM 1070 C C . THR A 1 144 ? 49.697 22.435 54.966 1.00 18.16 321 THR A C 1
ATOM 1071 O O . THR A 1 144 ? 49.745 21.602 54.067 1.00 17.99 321 THR A O 1
ATOM 1075 N N . PRO A 1 145 ? 50.669 22.576 55.882 1.00 15.81 322 PRO A N 1
ATOM 1076 C CA . PRO A 1 145 ? 50.632 23.589 56.945 1.00 20.07 322 PRO A CA 1
ATOM 1077 C C . PRO A 1 145 ? 50.741 25.000 56.379 1.00 21.02 322 PRO A C 1
ATOM 1078 O O . PRO A 1 145 ? 51.268 25.162 55.279 1.00 24.13 322 PRO A O 1
ATOM 1082 N N . ASP A 1 146 ? 50.238 26.001 57.106 1.00 18.17 323 ASP A N 1
ATOM 1083 C CA . ASP A 1 146 ? 50.229 27.375 56.596 1.00 20.24 323 ASP A CA 1
ATOM 1084 C C . ASP A 1 146 ? 51.366 28.260 57.105 1.00 22.07 323 ASP A C 1
ATOM 1085 O O . ASP A 1 146 ? 51.433 29.448 56.779 1.00 25.18 323 ASP A O 1
ATOM 1090 N N . ASN A 1 147 ? 52.265 27.688 57.896 1.00 19.25 324 ASN A N 1
ATOM 1091 C CA . ASN A 1 147 ? 53.411 28.463 58.354 1.00 18.95 324 ASN A CA 1
ATOM 1092 C C . ASN A 1 147 ? 54.630 28.273 57.447 1.00 20.73 324 ASN A C 1
ATOM 1093 O O . ASN A 1 147 ? 55.183 29.246 56.928 1.00 19.37 324 ASN A O 1
ATOM 1098 N N . TYR A 1 148 ? 55.039 27.022 57.269 1.00 20.13 325 TYR A N 1
ATOM 1099 C CA . TYR A 1 148 ? 56.133 26.679 56.368 1.00 22.30 325 TYR A CA 1
ATOM 1100 C C . TYR A 1 148 ? 55.850 25.301 55.805 1.00 21.90 325 TYR A C 1
ATOM 1101 O O . TYR A 1 148 ? 55.297 24.458 56.500 1.00 23.77 325 TYR A O 1
ATOM 1110 N N . THR A 1 149 ? 56.215 25.068 54.548 1.00 20.10 326 THR A N 1
ATOM 1111 C CA . THR A 1 149 ? 56.113 23.731 53.983 1.00 15.75 326 THR A CA 1
ATOM 1112 C C . THR A 1 149 ? 56.954 23.621 52.703 1.00 20.05 326 THR A C 1
ATOM 1113 O O . THR A 1 149 ? 57.652 24.568 52.313 1.00 16.47 326 THR A O 1
ATOM 1117 N N . GLY A 1 150 ? 56.882 22.465 52.052 1.00 19.89 327 GLY A N 1
ATOM 1118 C CA . GLY A 1 150 ? 57.604 22.233 50.815 1.00 22.11 327 GLY A CA 1
ATOM 1119 C C . GLY A 1 150 ? 57.582 20.751 50.500 1.00 20.90 327 GLY A C 1
ATOM 1120 O O . GLY A 1 150 ? 56.789 20.015 51.075 1.00 19.88 327 GLY A O 1
ATOM 1121 N N . PHE A 1 151 ? 58.452 20.312 49.597 1.00 14.66 328 PHE A N 1
ATOM 1122 C CA . PHE A 1 151 ? 58.582 18.886 49.315 1.00 12.13 328 PHE A CA 1
ATOM 1123 C C . PHE A 1 151 ? 59.859 18.605 48.543 1.00 19.41 328 PHE A C 1
ATOM 1124 O O . PHE A 1 151 ? 60.350 19.465 47.817 1.00 16.79 328 PHE A O 1
ATOM 1132 N N . ALA A 1 152 ? 60.409 17.408 48.729 1.00 15.09 329 ALA A N 1
ATOM 1133 C CA . ALA A 1 152 ? 61.736 17.110 48.214 1.00 16.91 329 ALA A CA 1
ATOM 1134 C C . ALA A 1 152 ? 61.643 16.604 46.799 1.00 16.51 329 ALA A C 1
ATOM 1135 O O . ALA A 1 152 ? 62.527 16.838 45.994 1.00 11.79 329 ALA A O 1
ATOM 1137 N N . GLU A 1 153 ? 60.549 15.925 46.494 1.00 15.66 330 GLU A N 1
ATOM 1138 C CA . GLU A 1 153 ? 60.356 15.366 45.172 1.00 13.06 330 GLU A CA 1
ATOM 1139 C C . GLU A 1 153 ? 58.890 15.393 44.813 1.00 16.37 330 GLU A C 1
ATOM 1140 O O . GLU A 1 153 ? 58.064 14.873 45.553 1.00 13.43 330 GLU A O 1
ATOM 1146 N N . ILE A 1 154 ? 58.577 16.011 43.679 1.00 17.42 331 ILE A N 1
ATOM 1147 C CA . ILE A 1 154 ? 57.254 15.913 43.091 1.00 18.58 331 ILE A CA 1
ATOM 1148 C C . ILE A 1 154 ? 57.350 15.293 41.700 1.00 19.49 331 ILE A C 1
ATOM 1149 O O . ILE A 1 154 ? 58.307 15.535 40.965 1.00 12.28 331 ILE A O 1
ATOM 1154 N N . ASN A 1 155 ? 56.357 14.483 41.357 1.00 17.32 332 ASN A N 1
ATOM 1155 C CA . ASN A 1 155 ? 56.280 13.863 40.046 1.00 18.98 332 ASN A CA 1
ATOM 1156 C C . ASN A 1 155 ? 54.884 13.997 39.487 1.00 19.22 332 ASN A C 1
ATOM 1157 O O . ASN A 1 155 ? 53.917 14.101 40.241 1.00 16.78 332 ASN A O 1
ATOM 1162 N N . LEU A 1 156 ? 54.782 14.006 38.164 1.00 16.89 333 LEU A N 1
ATOM 1163 C CA . LEU A 1 156 ? 53.484 13.939 37.511 1.00 15.21 333 LEU A CA 1
ATOM 1164 C C . LEU A 1 156 ? 53.449 12.637 36.736 1.00 15.16 333 LEU A C 1
ATOM 1165 O O . LEU A 1 156 ? 54.489 12.177 36.253 1.00 17.08 333 LEU A O 1
ATOM 1170 N N . TYR A 1 157 ? 52.261 12.043 36.611 1.00 19.49 334 TYR A N 1
ATOM 1171 C CA . TYR A 1 157 ? 52.127 10.724 35.974 1.00 14.15 334 TYR A CA 1
ATOM 1172 C C . TYR A 1 157 ? 51.170 10.722 34.794 1.00 18.26 334 TYR A C 1
ATOM 1173 O O . TYR A 1 157 ? 50.208 11.510 34.738 1.00 15.14 334 TYR A O 1
ATOM 1182 N N . GLU A 1 158 ? 51.447 9.824 33.853 1.00 15.18 335 GLU A N 1
ATOM 1183 C CA . GLU A 1 158 ? 50.586 9.601 32.701 1.00 20.04 335 GLU A CA 1
ATOM 1184 C C . GLU A 1 158 ? 50.451 8.086 32.530 1.00 20.75 335 GLU A C 1
ATOM 1185 O O . GLU A 1 158 ? 51.270 7.321 33.057 1.00 21.86 335 GLU A O 1
ATOM 1191 N N . LYS A 1 159 ? 49.412 7.653 31.823 1.00 17.50 336 LYS A N 1
ATOM 1192 C CA . LYS A 1 159 ? 49.192 6.226 31.589 1.00 26.14 336 LYS A CA 1
ATOM 1193 C C . LYS A 1 159 ? 50.172 5.670 30.578 1.00 37.59 336 LYS A C 1
ATOM 1194 O O . LYS A 1 159 ? 50.339 6.222 29.482 1.00 32.51 336 LYS A O 1
ATOM 1200 N N . GLN A 1 160 ? 50.828 4.580 30.967 1.00 49.00 337 GLN A N 1
ATOM 1201 C CA . GLN A 1 160 ? 51.724 3.860 30.075 1.00 53.16 337 GLN A CA 1
ATOM 1202 C C . GLN A 1 160 ? 50.905 3.143 29.025 1.00 45.52 337 GLN A C 1
ATOM 1203 O O . GLN A 1 160 ? 49.722 2.854 29.231 1.00 39.03 337 GLN A O 1
ATOM 1209 N N . LEU A 1 161 ? 51.540 2.850 27.901 1.00 40.66 338 LEU A N 1
ATOM 1210 C CA . LEU A 1 161 ? 50.894 2.087 26.852 1.00 45.05 338 LEU A CA 1
ATOM 1211 C C . LEU A 1 161 ? 50.430 0.733 27.396 1.00 57.30 338 LEU A C 1
ATOM 1212 O O . LEU A 1 161 ? 51.208 -0.012 28.005 1.00 53.28 338 LEU A O 1
ATOM 1217 N N . PRO B 1 11 ? 57.821 57.359 30.813 1.00 51.80 188 PRO B N 1
ATOM 1218 C CA . PRO B 1 11 ? 57.329 58.586 31.448 1.00 59.92 188 PRO B CA 1
ATOM 1219 C C . PRO B 1 11 ? 58.215 59.039 32.603 1.00 71.83 188 PRO B C 1
ATOM 1220 O O . PRO B 1 11 ? 59.439 58.934 32.513 1.00 74.91 188 PRO B O 1
ATOM 1224 N N . GLY B 1 12 ? 57.599 59.530 33.675 1.00 76.41 189 GLY B N 1
ATOM 1225 C CA . GLY B 1 12 ? 58.344 60.147 34.760 1.00 71.05 189 GLY B CA 1
ATOM 1226 C C . GLY B 1 12 ? 57.967 59.667 36.146 1.00 67.71 189 GLY B C 1
ATOM 1227 O O . GLY B 1 12 ? 58.837 59.482 36.997 1.00 62.92 189 GLY B O 1
ATOM 1228 N N . ASN B 1 13 ? 56.671 59.483 36.384 1.00 70.01 190 ASN B N 1
ATOM 1229 C CA . ASN B 1 13 ? 56.209 58.903 37.645 1.00 67.43 190 ASN B CA 1
ATOM 1230 C C . ASN B 1 13 ? 56.135 57.379 37.546 1.00 58.48 190 ASN B C 1
ATOM 1231 O O . ASN B 1 13 ? 55.427 56.719 38.308 1.00 56.43 190 ASN B O 1
ATOM 1236 N N . TRP B 1 14 ? 56.872 56.840 36.582 1.00 51.46 191 TRP B N 1
ATOM 1237 C CA . TRP B 1 14 ? 56.999 55.405 36.392 1.00 48.82 191 TRP B CA 1
ATOM 1238 C C . TRP B 1 14 ? 58.337 54.973 36.950 1.00 48.04 191 TRP B C 1
ATOM 1239 O O . TRP B 1 14 ? 59.367 55.535 36.587 1.00 51.89 191 TRP B O 1
ATOM 1250 N N . SER B 1 15 ? 58.347 53.979 37.827 1.00 42.98 192 SER B N 1
ATOM 1251 C CA . SER B 1 15 ? 59.630 53.512 38.338 1.00 43.74 192 SER B CA 1
ATOM 1252 C C . SER B 1 15 ? 59.949 52.057 37.970 1.00 43.82 192 SER B C 1
ATOM 1253 O O . SER B 1 15 ? 59.194 51.138 38.283 1.00 43.20 192 SER B O 1
ATOM 1256 N N . ALA B 1 16 ? 61.078 51.870 37.298 1.00 38.52 193 ALA B N 1
ATOM 1257 C CA . ALA B 1 16 ? 61.505 50.556 36.842 1.00 37.43 193 ALA B CA 1
ATOM 1258 C C . ALA B 1 16 ? 61.811 49.650 38.021 1.00 40.61 193 ALA B C 1
ATOM 1259 O O . ALA B 1 16 ? 62.531 50.038 38.935 1.00 36.40 193 ALA B O 1
ATOM 1261 N N . VAL B 1 17 ? 61.267 48.437 37.980 1.00 42.26 194 VAL B N 1
ATOM 1262 C CA . VAL B 1 17 ? 61.411 47.461 39.059 1.00 37.10 194 VAL B CA 1
ATOM 1263 C C . VAL B 1 17 ? 62.653 46.593 38.858 1.00 31.29 194 VAL B C 1
ATOM 1264 O O . VAL B 1 17 ? 62.872 46.054 37.772 1.00 28.45 194 VAL B O 1
ATOM 1268 N N . ASP B 1 18 ? 63.472 46.469 39.895 1.00 21.60 195 ASP B N 1
ATOM 1269 C CA . ASP B 1 18 ? 64.643 45.586 39.839 1.00 31.45 195 ASP B CA 1
ATOM 1270 C C . ASP B 1 18 ? 64.223 44.157 39.471 1.00 36.64 195 ASP B C 1
ATOM 1271 O O . ASP B 1 18 ? 63.285 43.607 40.046 1.00 37.08 195 ASP B O 1
ATOM 1276 N N . ARG B 1 19 ? 64.925 43.568 38.506 1.00 31.47 196 ARG B N 1
ATOM 1277 C CA . ARG B 1 19 ? 64.563 42.267 37.954 1.00 25.59 196 ARG B CA 1
ATOM 1278 C C . ARG B 1 19 ? 65.474 41.158 38.472 1.00 25.98 196 ARG B C 1
ATOM 1279 O O . ARG B 1 19 ? 65.260 39.988 38.188 1.00 31.67 196 ARG B O 1
ATOM 1287 N N . SER B 1 20 ? 66.496 41.526 39.230 1.00 29.89 197 SER B N 1
ATOM 1288 C CA . SER B 1 20 ? 67.555 40.584 39.563 1.00 33.10 197 SER B CA 1
ATOM 1289 C C . SER B 1 20 ? 67.094 39.359 40.362 1.00 35.14 197 SER B C 1
ATOM 1290 O O . SER B 1 20 ? 67.801 38.357 40.424 1.00 32.03 197 SER B O 1
ATOM 1293 N N . ALA B 1 21 ? 65.928 39.436 40.992 1.00 28.22 198 ALA B N 1
ATOM 1294 C CA . ALA B 1 21 ? 65.453 38.300 41.773 1.00 28.93 198 ALA B CA 1
ATOM 1295 C C . ALA B 1 21 ? 64.151 37.750 41.207 1.00 26.39 198 ALA B C 1
ATOM 1296 O O . ALA B 1 21 ? 63.475 36.935 41.844 1.00 26.41 198 ALA B O 1
ATOM 1298 N N . TRP B 1 22 ? 63.816 38.193 39.996 1.00 25.11 199 TRP B N 1
ATOM 1299 C CA . TRP B 1 22 ? 62.672 37.649 39.257 1.00 24.70 199 TRP B CA 1
ATOM 1300 C C . TRP B 1 22 ? 62.844 36.165 38.933 1.00 18.84 199 TRP B C 1
ATOM 1301 O O . TRP B 1 22 ? 63.953 35.672 38.764 1.00 23.34 199 TRP B O 1
ATOM 1312 N N . SER B 1 23 ? 61.730 35.460 38.841 1.00 14.98 200 SER B N 1
ATOM 1313 C CA . SER B 1 23 ? 61.753 34.066 38.432 1.00 21.89 200 SER B CA 1
ATOM 1314 C C . SER B 1 23 ? 60.913 33.952 37.179 1.00 15.81 200 SER B C 1
ATOM 1315 O O . SER B 1 23 ? 59.691 34.007 37.238 1.00 23.30 200 SER B O 1
ATOM 1318 N N . VAL B 1 24 ? 61.574 33.798 36.039 1.00 22.78 201 VAL B N 1
ATOM 1319 C CA . VAL B 1 24 ? 60.893 33.925 34.756 1.00 17.45 201 VAL B CA 1
ATOM 1320 C C . VAL B 1 24 ? 60.738 32.601 34.032 1.00 20.96 201 VAL B C 1
ATOM 1321 O O . VAL B 1 24 ? 61.481 31.650 34.264 1.00 20.01 201 VAL B O 1
ATOM 1325 N N . SER B 1 25 ? 59.756 32.552 33.144 1.00 16.73 202 SER B N 1
ATOM 1326 C CA . SER B 1 25 ? 59.470 31.340 32.401 1.00 20.22 202 SER B CA 1
ATOM 1327 C C . SER B 1 25 ? 58.784 31.743 31.109 1.00 20.02 202 SER B C 1
ATOM 1328 O O . SER B 1 25 ? 58.494 32.926 30.901 1.00 18.97 202 SER B O 1
ATOM 1331 N N . CYS B 1 26 ? 58.548 30.776 30.228 1.00 15.96 203 CYS B N 1
ATOM 1332 C CA . CYS B 1 26 ? 57.920 31.073 28.944 1.00 18.05 203 CYS B CA 1
ATOM 1333 C C . CYS B 1 26 ? 57.223 29.854 28.337 1.00 26.89 203 CYS B C 1
ATOM 1334 O O . CYS B 1 26 ? 57.435 28.722 28.766 1.00 23.68 203 CYS B O 1
ATOM 1337 N N . SER B 1 27 ? 56.399 30.094 27.325 1.00 21.00 204 SER B N 1
ATOM 1338 C CA . SER B 1 27 ? 55.639 29.025 26.697 1.00 23.61 204 SER B CA 1
ATOM 1339 C C . SER B 1 27 ? 56.576 28.036 25.998 1.00 25.59 204 SER B C 1
ATOM 1340 O O . SER B 1 27 ? 56.434 26.828 26.140 1.00 16.69 204 SER B O 1
ATOM 1343 N N . ASN B 1 28 ? 57.530 28.573 25.247 1.00 28.36 205 ASN B N 1
ATOM 1344 C CA . ASN B 1 28 ? 58.504 27.783 24.510 1.00 23.73 205 ASN B CA 1
ATOM 1345 C C . ASN B 1 28 ? 59.714 28.647 24.213 1.00 25.74 205 ASN B C 1
ATOM 1346 O O . ASN B 1 28 ? 59.614 29.874 24.150 1.00 18.99 205 ASN B O 1
ATOM 1351 N N . VAL B 1 29 ? 60.857 28.005 24.026 1.00 22.32 206 VAL B N 1
ATOM 1352 C CA . VAL B 1 29 ? 62.066 28.721 23.656 1.00 26.11 206 VAL B CA 1
ATOM 1353 C C . VAL B 1 29 ? 62.442 28.307 22.256 1.00 30.46 206 VAL B C 1
ATOM 1354 O O . VAL B 1 29 ? 62.608 27.121 21.975 1.00 26.28 206 VAL B O 1
ATOM 1358 N N . TYR B 1 30 ? 62.571 29.283 21.369 1.00 31.80 207 TYR B N 1
ATOM 1359 C CA . TYR B 1 30 ? 62.863 28.977 19.980 1.00 30.83 207 TYR B CA 1
ATOM 1360 C C . TYR B 1 30 ? 64.032 27.996 19.878 1.00 30.84 207 TYR B C 1
ATOM 1361 O O . TYR B 1 30 ? 64.994 28.088 20.637 1.00 26.56 207 TYR B O 1
ATOM 1370 N N . ALA B 1 31 ? 63.930 27.049 18.950 1.00 27.14 208 ALA B N 1
ATOM 1371 C CA . ALA B 1 31 ? 64.969 26.042 18.743 1.00 35.72 208 ALA B CA 1
ATOM 1372 C C . ALA B 1 31 ? 65.333 25.270 20.023 1.00 43.11 208 ALA B C 1
ATOM 1373 O O . ALA B 1 31 ? 66.377 24.611 20.078 1.00 46.07 208 ALA B O 1
ATOM 1375 N N . ASP B 1 32 ? 64.462 25.342 21.032 1.00 38.87 209 ASP B N 1
ATOM 1376 C CA . ASP B 1 32 ? 64.715 24.763 22.351 1.00 35.01 209 ASP B CA 1
ATOM 1377 C C . ASP B 1 32 ? 66.128 25.070 22.840 1.00 41.29 209 ASP B C 1
ATOM 1378 O O . ASP B 1 32 ? 66.779 24.233 23.469 1.00 46.26 209 ASP B O 1
ATOM 1383 N N . ASP B 1 33 ? 66.596 26.278 22.541 1.00 37.66 210 ASP B N 1
ATOM 1384 C CA . ASP B 1 33 ? 67.954 26.684 22.892 1.00 43.59 210 ASP B CA 1
ATOM 1385 C C . ASP B 1 33 ? 67.922 27.674 24.057 1.00 46.40 210 ASP B C 1
ATOM 1386 O O . ASP B 1 33 ? 68.120 28.880 23.886 1.00 35.13 210 ASP B O 1
ATOM 1391 N N . ASP B 1 34 ? 67.666 27.134 25.243 1.00 51.10 211 ASP B N 1
ATOM 1392 C CA . ASP B 1 34 ? 67.486 27.922 26.452 1.00 48.95 211 ASP B CA 1
ATOM 1393 C C . ASP B 1 34 ? 68.585 28.960 26.572 1.00 48.19 211 ASP B C 1
ATOM 1394 O O . ASP B 1 34 ? 68.333 30.105 26.943 1.00 45.15 211 ASP B O 1
ATOM 1399 N N . ALA B 1 35 ? 69.806 28.562 26.234 1.00 48.73 212 ALA B N 1
ATOM 1400 C CA . ALA B 1 35 ? 70.964 29.417 26.455 1.00 47.67 212 ALA B CA 1
ATOM 1401 C C . ALA B 1 35 ? 71.070 30.537 25.437 1.00 41.20 212 ALA B C 1
ATOM 1402 O O . ALA B 1 35 ? 71.735 31.540 25.684 1.00 36.49 212 ALA B O 1
ATOM 1404 N N . LYS B 1 36 ? 70.419 30.362 24.291 1.00 40.76 213 LYS B N 1
ATOM 1405 C CA . LYS B 1 36 ? 70.492 31.345 23.215 1.00 37.29 213 LYS B CA 1
ATOM 1406 C C . LYS B 1 36 ? 69.217 32.199 23.105 1.00 38.00 213 LYS B C 1
ATOM 1407 O O . LYS B 1 36 ? 69.281 33.380 22.749 1.00 37.98 213 LYS B O 1
ATOM 1413 N N . TYR B 1 37 ? 68.067 31.606 23.420 1.00 35.90 214 TYR B N 1
ATOM 1414 C CA . TYR B 1 37 ? 66.786 32.296 23.264 1.00 34.63 214 TYR B CA 1
ATOM 1415 C C . TYR B 1 37 ? 65.899 32.194 24.508 1.00 33.27 214 TYR B C 1
ATOM 1416 O O . TYR B 1 37 ? 64.694 32.463 24.439 1.00 31.06 214 TYR B O 1
ATOM 1425 N N . GLY B 1 38 ? 66.491 31.808 25.637 1.00 27.79 215 GLY B N 1
ATOM 1426 C CA . GLY B 1 38 ? 65.734 31.556 26.857 1.00 29.98 215 GLY B CA 1
ATOM 1427 C C . GLY B 1 38 ? 65.015 32.756 27.450 1.00 25.43 215 GLY B C 1
ATOM 1428 O O . GLY B 1 38 ? 65.375 33.910 27.193 1.00 24.64 215 GLY B O 1
ATOM 1429 N N . ALA B 1 39 ? 64.000 32.480 28.262 1.00 22.75 216 ALA B N 1
ATOM 1430 C CA . ALA B 1 39 ? 63.181 33.532 28.867 1.00 25.66 216 ALA B CA 1
ATOM 1431 C C . ALA B 1 39 ? 64.030 34.502 29.678 1.00 27.42 216 ALA B C 1
ATOM 1432 O O . ALA B 1 39 ? 63.781 35.708 29.690 1.00 24.38 216 ALA B O 1
ATOM 1434 N N . HIS B 1 40 ? 65.036 33.958 30.358 1.00 21.76 217 HIS B N 1
ATOM 1435 C CA . HIS B 1 40 ? 65.878 34.742 31.237 1.00 29.67 217 HIS B CA 1
ATOM 1436 C C . HIS B 1 40 ? 66.647 35.808 30.471 1.00 30.55 217 HIS B C 1
ATOM 1437 O O . HIS B 1 40 ? 67.058 36.816 31.050 1.00 28.88 217 HIS B O 1
ATOM 1444 N N . LEU B 1 41 ? 66.824 35.588 29.166 1.00 30.08 218 LEU B N 1
ATOM 1445 C CA . LEU B 1 41 ? 67.592 36.511 28.339 1.00 32.40 218 LEU B CA 1
ATOM 1446 C C . LEU B 1 41 ? 66.875 37.831 28.119 1.00 30.77 218 LEU B C 1
ATOM 1447 O O . LEU B 1 41 ? 67.452 38.749 27.574 1.00 28.63 218 LEU B O 1
ATOM 1452 N N . ALA B 1 42 ? 65.621 37.929 28.544 1.00 26.49 219 ALA B N 1
ATOM 1453 C CA . ALA B 1 42 ? 64.854 39.163 28.369 1.00 24.35 219 ALA B CA 1
ATOM 1454 C C . ALA B 1 42 ? 65.046 40.161 29.516 1.00 22.08 219 ALA B C 1
ATOM 1455 O O . ALA B 1 42 ? 64.569 41.291 29.449 1.00 25.34 219 ALA B O 1
ATOM 1457 N N . ILE B 1 43 ? 65.736 39.742 30.570 1.00 26.45 220 ILE B N 1
ATOM 1458 C CA . ILE B 1 43 ? 65.968 40.620 31.710 1.00 34.26 220 ILE B CA 1
ATOM 1459 C C . ILE B 1 43 ? 67.446 40.661 32.092 1.00 41.60 220 ILE B C 1
ATOM 1460 O O . ILE B 1 43 ? 67.786 40.777 33.268 1.00 34.29 220 ILE B O 1
ATOM 1465 N N . ASP B 1 44 ? 68.333 40.561 31.111 1.00 35.42 221 ASP B N 1
ATOM 1466 C CA . ASP B 1 44 ? 69.753 40.574 31.436 1.00 41.65 221 ASP B CA 1
ATOM 1467 C C . ASP B 1 44 ? 70.405 41.921 31.121 1.00 40.15 221 ASP B C 1
ATOM 1468 O O . ASP B 1 44 ? 71.622 42.061 31.197 1.00 48.30 221 ASP B O 1
ATOM 1473 N N . GLY B 1 45 ? 69.582 42.910 30.784 1.00 32.76 222 GLY B N 1
ATOM 1474 C CA . GLY B 1 45 ? 70.064 44.242 30.454 1.00 36.16 222 GLY B CA 1
ATOM 1475 C C . GLY B 1 45 ? 70.735 44.358 29.085 1.00 40.34 222 GLY B C 1
ATOM 1476 O O . GLY B 1 45 ? 71.098 45.455 28.648 1.00 36.50 222 GLY B O 1
ATOM 1477 N N . GLU B 1 46 ? 70.893 43.230 28.400 1.00 38.32 223 GLU B N 1
ATOM 1478 C CA . GLU B 1 46 ? 71.654 43.190 27.152 1.00 41.63 223 GLU B CA 1
ATOM 1479 C C . GLU B 1 46 ? 70.785 43.126 25.896 1.00 39.76 223 GLU B C 1
ATOM 1480 O O . GLU B 1 46 ? 70.237 42.081 25.587 1.00 38.84 223 GLU B O 1
ATOM 1486 N N . ILE B 1 47 ? 70.690 44.224 25.152 1.00 48.51 224 ILE B N 1
ATOM 1487 C CA . ILE B 1 47 ? 69.868 44.262 23.933 1.00 48.91 224 ILE B CA 1
ATOM 1488 C C . ILE B 1 47 ? 70.177 43.152 22.919 1.00 49.67 224 ILE B C 1
ATOM 1489 O O . ILE B 1 47 ? 69.296 42.714 22.185 1.00 48.72 224 ILE B O 1
ATOM 1494 N N . ASN B 1 48 ? 71.423 42.697 22.881 1.00 51.58 225 ASN B N 1
ATOM 1495 C CA . ASN B 1 48 ? 71.841 41.719 21.879 1.00 48.04 225 ASN B CA 1
ATOM 1496 C C . ASN B 1 48 ? 71.476 40.275 22.200 1.00 43.32 225 ASN B C 1
ATOM 1497 O O . ASN B 1 48 ? 71.748 39.369 21.408 1.00 42.15 225 ASN B O 1
ATOM 1502 N N . THR B 1 49 ? 70.883 40.062 23.371 1.00 38.44 226 THR B N 1
ATOM 1503 C CA . THR B 1 49 ? 70.325 38.763 23.722 1.00 31.48 226 THR B CA 1
ATOM 1504 C C . THR B 1 49 ? 68.812 38.924 23.751 1.00 32.33 226 THR B C 1
ATOM 1505 O O . THR B 1 49 ? 68.299 40.027 23.939 1.00 29.51 226 THR B O 1
ATOM 1509 N N . THR B 1 50 ? 68.087 37.841 23.529 1.00 27.48 227 THR B N 1
ATOM 1510 C CA . THR B 1 50 ? 66.645 37.966 23.464 1.00 23.96 227 THR B CA 1
ATOM 1511 C C . THR B 1 50 ? 65.941 36.666 23.799 1.00 27.80 227 THR B C 1
ATOM 1512 O O . THR B 1 50 ? 66.456 35.577 23.554 1.00 26.51 227 THR B O 1
ATOM 1516 N N . TRP B 1 51 ? 64.765 36.795 24.391 1.00 29.33 228 TRP B N 1
ATOM 1517 C CA . TRP B 1 51 ? 63.817 35.703 24.378 1.00 26.03 228 TRP B CA 1
ATOM 1518 C C . TRP B 1 51 ? 63.261 35.677 22.968 1.00 20.85 228 TRP B C 1
ATOM 1519 O O . TRP B 1 51 ? 62.936 36.730 22.416 1.00 21.96 228 TRP B O 1
ATOM 1530 N N . PHE B 1 52 ? 63.179 34.492 22.376 1.00 19.43 229 PHE B N 1
ATOM 1531 C CA . PHE B 1 52 ? 62.603 34.354 21.042 1.00 21.72 229 PHE B CA 1
ATOM 1532 C C . PHE B 1 52 ? 61.858 33.039 20.993 1.00 22.13 229 PHE B C 1
ATOM 1533 O O . PHE B 1 52 ? 62.328 32.035 21.529 1.00 24.85 229 PHE B O 1
ATOM 1541 N N . THR B 1 53 ? 60.696 33.040 20.357 1.00 21.70 230 THR B N 1
ATOM 1542 C CA . THR B 1 53 ? 59.849 31.856 20.390 1.00 27.51 230 THR B CA 1
ATOM 1543 C C . THR B 1 53 ? 58.971 31.705 19.147 1.00 26.26 230 THR B C 1
ATOM 1544 O O . THR B 1 53 ? 58.974 32.558 18.249 1.00 16.70 230 THR B O 1
ATOM 1548 N N . TRP B 1 54 ? 58.239 30.598 19.103 1.00 20.51 231 TRP B N 1
ATOM 1549 C CA . TRP B 1 54 ? 57.217 30.384 18.099 1.00 20.19 231 TRP B CA 1
ATOM 1550 C C . TRP B 1 54 ? 55.980 31.157 18.527 1.00 22.37 231 TRP B C 1
ATOM 1551 O O . TRP B 1 54 ? 55.647 31.185 19.705 1.00 24.32 231 TRP B O 1
ATOM 1562 N N . GLY B 1 55 ? 55.296 31.779 17.574 1.00 18.29 232 GLY B N 1
ATOM 1563 C CA . GLY B 1 55 ? 54.079 32.499 17.884 1.00 17.19 232 GLY B CA 1
ATOM 1564 C C . GLY B 1 55 ? 52.890 31.572 18.024 1.00 20.17 232 GLY B C 1
ATOM 1565 O O . GLY B 1 55 ? 53.001 30.354 17.830 1.00 14.77 232 GLY B O 1
ATOM 1566 N N . VAL B 1 56 ? 51.744 32.160 18.351 1.00 25.48 233 VAL B N 1
ATOM 1567 C CA . VAL B 1 56 ? 50.523 31.402 18.601 1.00 27.57 233 VAL B CA 1
ATOM 1568 C C . VAL B 1 56 ? 50.074 30.529 17.421 1.00 29.51 233 VAL B C 1
ATOM 1569 O O . VAL B 1 56 ? 49.616 29.405 17.612 1.00 28.35 233 VAL B O 1
ATOM 1573 N N . ALA B 1 57 ? 50.205 31.023 16.197 1.00 26.78 234 ALA B N 1
ATOM 1574 C CA . ALA B 1 57 ? 49.773 30.209 15.066 1.00 28.49 234 ALA B CA 1
ATOM 1575 C C . ALA B 1 57 ? 50.665 28.979 14.928 1.00 34.58 234 ALA B C 1
ATOM 1576 O O . ALA B 1 57 ? 50.237 27.945 14.424 1.00 36.48 234 ALA B O 1
ATOM 1578 N N . ASN B 1 58 ? 51.907 29.090 15.389 1.00 39.84 235 ASN B N 1
ATOM 1579 C CA . ASN B 1 58 ? 52.847 27.976 15.296 1.00 41.21 235 ASN B CA 1
ATOM 1580 C C . ASN B 1 58 ? 52.849 27.010 16.491 1.00 42.86 235 ASN B C 1
ATOM 1581 O O . ASN B 1 58 ? 53.011 25.806 16.311 1.00 50.93 235 ASN B O 1
ATOM 1586 N N . ALA B 1 59 ? 52.665 27.521 17.704 1.00 39.63 236 ALA B N 1
ATOM 1587 C CA . ALA B 1 59 ? 52.764 26.652 18.871 1.00 35.18 236 ALA B CA 1
ATOM 1588 C C . ALA B 1 59 ? 51.521 26.636 19.753 1.00 33.59 236 ALA B C 1
ATOM 1589 O O . ALA B 1 59 ? 51.524 26.033 20.824 1.00 43.04 236 ALA B O 1
ATOM 1591 N N . GLY B 1 60 ? 50.455 27.285 19.301 1.00 25.79 237 GLY B N 1
ATOM 1592 C CA . GLY B 1 60 ? 49.191 27.258 20.024 1.00 24.48 237 GLY B CA 1
ATOM 1593 C C . GLY B 1 60 ? 49.143 28.237 21.185 1.00 30.72 237 GLY B C 1
ATOM 1594 O O . GLY B 1 60 ? 48.068 28.681 21.591 1.00 30.44 237 GLY B O 1
ATOM 1595 N N . GLU B 1 61 ? 50.317 28.577 21.712 1.00 29.78 238 GLU B N 1
ATOM 1596 C CA . GLU B 1 61 ? 50.438 29.572 22.768 1.00 21.23 238 GLU B CA 1
ATOM 1597 C C . GLU B 1 61 ? 51.812 30.269 22.716 1.00 21.88 238 GLU B C 1
ATOM 1598 O O . GLU B 1 61 ? 52.787 29.721 22.210 1.00 25.46 238 GLU B O 1
ATOM 1604 N N . CYS B 1 62 ? 51.875 31.485 23.240 1.00 23.60 239 CYS B N 1
ATOM 1605 C CA . CYS B 1 62 ? 53.074 32.310 23.133 1.00 24.59 239 CYS B CA 1
ATOM 1606 C C . CYS B 1 62 ? 53.041 33.328 24.260 1.00 24.58 239 CYS B C 1
ATOM 1607 O O . CYS B 1 62 ? 52.224 34.247 24.257 1.00 21.34 239 CYS B O 1
ATOM 1610 N N . TRP B 1 63 ? 53.903 33.143 25.250 1.00 24.40 240 TRP B N 1
ATOM 1611 C CA . TRP B 1 63 ? 53.852 33.993 26.431 1.00 20.13 240 TRP B CA 1
ATOM 1612 C C . TRP B 1 63 ? 55.163 33.990 27.207 1.00 16.16 240 TRP B C 1
ATOM 1613 O O . TRP B 1 63 ? 55.974 33.071 27.096 1.00 17.20 240 TRP B O 1
ATOM 1624 N N . TRP B 1 64 ? 55.354 35.049 27.977 1.00 19.72 241 TRP B N 1
ATOM 1625 C CA . TRP B 1 64 ? 56.521 35.229 28.815 1.00 13.46 241 TRP B CA 1
ATOM 1626 C C . TRP B 1 64 ? 55.960 35.628 30.169 1.00 18.53 241 TRP B C 1
ATOM 1627 O O . TRP B 1 64 ? 55.033 36.437 30.241 1.00 19.39 241 TRP B O 1
ATOM 1638 N N . ASN B 1 65 ? 56.517 35.056 31.236 1.00 16.10 242 ASN B N 1
ATOM 1639 C CA . ASN B 1 65 ? 55.946 35.181 32.576 1.00 17.29 242 ASN B CA 1
ATOM 1640 C C . ASN B 1 65 ? 57.032 35.504 33.612 1.00 18.55 242 ASN B C 1
ATOM 1641 O O . ASN B 1 65 ? 58.151 35.024 33.503 1.00 17.98 242 ASN B O 1
ATOM 1646 N N . THR B 1 66 ? 56.711 36.338 34.596 1.00 21.01 243 THR B N 1
ATOM 1647 C CA . THR B 1 66 ? 57.602 36.537 35.731 1.00 18.00 243 THR B CA 1
ATOM 1648 C C . THR B 1 66 ? 56.856 36.561 37.061 1.00 15.54 243 THR B C 1
ATOM 1649 O O . THR B 1 66 ? 55.800 37.181 37.177 1.00 15.93 243 THR B O 1
ATOM 1653 N N . VAL B 1 67 ? 57.411 35.846 38.038 1.00 15.59 244 VAL B N 1
ATOM 1654 C CA . VAL B 1 67 ? 57.015 35.948 39.431 1.00 18.82 244 VAL B CA 1
ATOM 1655 C C . VAL B 1 67 ? 57.952 36.982 40.028 1.00 19.36 244 VAL B C 1
ATOM 1656 O O . VAL B 1 67 ? 59.166 36.777 40.034 1.00 15.32 244 VAL B O 1
ATOM 1660 N N . LEU B 1 68 ? 57.398 38.102 40.486 1.00 12.26 245 LEU B N 1
ATOM 1661 C CA . LEU B 1 68 ? 58.198 39.159 41.088 1.00 22.02 245 LEU B CA 1
ATOM 1662 C C . LEU B 1 68 ? 58.559 38.769 42.517 1.00 23.69 245 LEU B C 1
ATOM 1663 O O . LEU B 1 68 ? 57.798 38.056 43.159 1.00 22.75 245 LEU B O 1
ATOM 1668 N N . ASP B 1 69 ? 59.714 39.220 43.005 1.00 19.73 246 ASP B N 1
ATOM 1669 C CA . ASP B 1 69 ? 60.093 38.965 44.402 1.00 25.19 246 ASP B CA 1
ATOM 1670 C C . ASP B 1 69 ? 59.403 39.905 45.397 1.00 26.69 246 ASP B C 1
ATOM 1671 O O . ASP B 1 69 ? 59.463 39.686 46.610 1.00 33.17 246 ASP B O 1
ATOM 1676 N N . ARG B 1 70 ? 58.766 40.955 44.890 1.00 20.41 247 ARG B N 1
ATOM 1677 C CA . ARG B 1 70 ? 57.890 41.773 45.725 1.00 27.34 247 ARG B CA 1
ATOM 1678 C C . ARG B 1 70 ? 56.682 42.171 44.890 1.00 21.45 247 ARG B C 1
ATOM 1679 O O . ARG B 1 70 ? 56.806 42.347 43.683 1.00 27.44 247 ARG B O 1
ATOM 1687 N N . PRO B 1 71 ? 55.503 42.286 45.524 1.00 20.56 248 PRO B N 1
ATOM 1688 C CA . PRO B 1 71 ? 54.305 42.745 44.812 1.00 21.95 248 PRO B CA 1
ATOM 1689 C C . PRO B 1 71 ? 54.433 44.223 44.493 1.00 16.29 248 PRO B C 1
ATOM 1690 O O . PRO B 1 71 ? 54.977 44.976 45.295 1.00 25.40 248 PRO B O 1
ATOM 1694 N N . VAL B 1 72 ? 53.949 44.645 43.332 1.00 20.99 249 VAL B N 1
ATOM 1695 C CA . VAL B 1 72 ? 54.063 46.045 42.982 1.00 27.86 249 VAL B CA 1
ATOM 1696 C C . VAL B 1 72 ? 52.733 46.590 42.515 1.00 28.97 249 VAL B C 1
ATOM 1697 O O . VAL B 1 72 ? 51.867 45.841 42.077 1.00 27.75 249 VAL B O 1
ATOM 1701 N N . THR B 1 73 ? 52.572 47.903 42.638 1.00 28.14 250 THR B N 1
ATOM 1702 C CA . THR B 1 73 ? 51.464 48.599 42.005 1.00 26.76 250 THR B CA 1
ATOM 1703 C C . THR B 1 73 ? 51.864 48.807 40.555 1.00 28.02 250 THR B C 1
ATOM 1704 O O . THR B 1 73 ? 52.625 49.720 40.230 1.00 36.97 250 THR B O 1
ATOM 1708 N N . LEU B 1 74 ? 51.377 47.928 39.690 1.00 31.90 251 LEU B N 1
ATOM 1709 C CA . LEU B 1 74 ? 51.829 47.894 38.304 1.00 26.55 251 LEU B CA 1
ATOM 1710 C C . LEU B 1 74 ? 51.195 49.008 37.486 1.00 25.66 251 LEU B C 1
ATOM 1711 O O . LEU B 1 74 ? 49.976 49.032 37.288 1.00 30.00 251 LEU B O 1
ATOM 1716 N N . THR B 1 75 ? 52.032 49.921 37.005 1.00 24.44 252 THR B N 1
ATOM 1717 C CA . THR B 1 75 ? 51.553 51.060 36.221 1.00 29.78 252 THR B CA 1
ATOM 1718 C C . THR B 1 75 ? 51.841 50.911 34.722 1.00 33.24 252 THR B C 1
ATOM 1719 O O . THR B 1 75 ? 51.208 51.566 33.883 1.00 37.11 252 THR B O 1
ATOM 1723 N N . GLY B 1 76 ? 52.801 50.057 34.388 1.00 30.21 253 GLY B N 1
ATOM 1724 C CA . GLY B 1 76 ? 53.138 49.820 32.997 1.00 24.85 253 GLY B CA 1
ATOM 1725 C C . GLY B 1 76 ? 54.290 48.855 32.840 1.00 28.18 253 GLY B C 1
ATOM 1726 O O . GLY B 1 76 ? 54.909 48.436 33.821 1.00 34.06 253 GLY B O 1
ATOM 1727 N N . PHE B 1 77 ? 54.561 48.481 31.595 1.00 29.73 254 PHE B N 1
ATOM 1728 C CA . PHE B 1 77 ? 55.701 47.637 31.279 1.00 26.02 254 PHE B CA 1
ATOM 1729 C C . PHE B 1 77 ? 56.266 48.137 29.965 1.00 32.08 254 PHE B C 1
ATOM 1730 O O . PHE B 1 77 ? 55.648 48.954 29.294 1.00 29.37 254 PHE B O 1
ATOM 1738 N N . SER B 1 78 ? 57.441 47.653 29.595 1.00 40.10 255 SER B N 1
ATOM 1739 C CA . SER B 1 78 ? 58.051 48.082 28.355 1.00 30.50 255 SER B CA 1
ATOM 1740 C C . SER B 1 78 ? 58.820 46.929 27.721 1.00 28.37 255 SER B C 1
ATOM 1741 O O . SER B 1 78 ? 59.354 46.062 28.416 1.00 21.65 255 SER B O 1
ATOM 1744 N N . VAL B 1 79 ? 58.859 46.914 26.392 1.00 25.51 256 VAL B N 1
ATOM 1745 C CA . VAL B 1 79 ? 59.585 45.878 25.678 1.00 30.18 256 VAL B CA 1
ATOM 1746 C C . VAL B 1 79 ? 60.416 46.517 24.585 1.00 38.25 256 VAL B C 1
ATOM 1747 O O . VAL B 1 79 ? 60.109 47.620 24.126 1.00 38.13 256 VAL B O 1
ATOM 1751 N N . THR B 1 80 ? 61.471 45.828 24.168 1.00 30.15 257 THR B N 1
ATOM 1752 C CA . THR B 1 80 ? 62.261 46.306 23.050 1.00 31.63 257 THR B CA 1
ATOM 1753 C C . THR B 1 80 ? 62.033 45.407 21.856 1.00 36.93 257 THR B C 1
ATOM 1754 O O . THR B 1 80 ? 61.271 44.436 21.914 1.00 30.76 257 THR B O 1
ATOM 1758 N N . LYS B 1 81 ? 62.709 45.737 20.767 1.00 34.05 258 LYS B N 1
ATOM 1759 C CA . LYS B 1 81 ? 62.713 44.884 19.608 1.00 34.70 258 LYS B CA 1
ATOM 1760 C C . LYS B 1 81 ? 63.296 43.557 20.058 1.00 35.36 258 LYS B C 1
ATOM 1761 O O . LYS B 1 81 ? 63.914 43.465 21.121 1.00 38.08 258 LYS B O 1
ATOM 1767 N N . GLN B 1 82 ? 63.076 42.531 19.252 1.00 28.75 259 GLN B N 1
ATOM 1768 C CA . GLN B 1 82 ? 63.669 41.229 19.460 1.00 24.92 259 GLN B CA 1
ATOM 1769 C C . GLN B 1 82 ? 64.981 41.222 18.664 1.00 34.00 259 GLN B C 1
ATOM 1770 O O . GLN B 1 82 ? 65.109 41.966 17.693 1.00 23.27 259 GLN B O 1
ATOM 1776 N N . SER B 1 83 ? 65.962 40.414 19.058 1.00 37.06 260 SER B N 1
ATOM 1777 C CA . SER B 1 83 ? 67.282 40.510 18.427 1.00 38.31 260 SER B CA 1
ATOM 1778 C C . SER B 1 83 ? 67.809 39.257 17.735 1.00 38.87 260 SER B C 1
ATOM 1779 O O . SER B 1 83 ? 68.989 39.182 17.405 1.00 40.09 260 SER B O 1
ATOM 1782 N N . ALA B 1 84 ? 66.941 38.278 17.514 1.00 43.35 261 ALA B N 1
ATOM 1783 C CA . ALA B 1 84 ? 67.338 37.048 16.835 1.00 33.19 261 ALA B CA 1
ATOM 1784 C C . ALA B 1 84 ? 67.299 37.189 15.307 1.00 27.93 261 ALA B C 1
ATOM 1785 O O . ALA B 1 84 ? 68.231 36.784 14.619 1.00 36.54 261 ALA B O 1
ATOM 1787 N N . TYR B 1 85 ? 66.219 37.765 14.788 1.00 27.98 262 TYR B N 1
ATOM 1788 C CA . TYR B 1 85 ? 65.991 37.833 13.342 1.00 35.05 262 TYR B CA 1
ATOM 1789 C C . TYR B 1 85 ? 65.411 39.184 12.969 1.00 34.50 262 TYR B C 1
ATOM 1790 O O . TYR B 1 85 ? 65.414 40.093 13.788 1.00 29.31 262 TYR B O 1
ATOM 1799 N N . GLY B 1 86 ? 64.905 39.310 11.743 1.00 35.22 263 GLY B N 1
ATOM 1800 C CA . GLY B 1 86 ? 64.413 40.585 11.239 1.00 34.00 263 GLY B CA 1
ATOM 1801 C C . GLY B 1 86 ? 63.297 41.242 12.036 1.00 28.55 263 GLY B C 1
ATOM 1802 O O . GLY B 1 86 ? 62.616 40.589 12.818 1.00 24.27 263 GLY B O 1
ATOM 1803 N N . SER B 1 87 ? 63.106 42.541 11.805 1.00 23.85 264 SER B N 1
ATOM 1804 C CA . SER B 1 87 ? 62.129 43.352 12.512 1.00 21.49 264 SER B CA 1
ATOM 1805 C C . SER B 1 87 ? 60.694 42.878 12.349 1.00 24.76 264 SER B C 1
ATOM 1806 O O . SER B 1 87 ? 59.809 43.287 13.104 1.00 29.10 264 SER B O 1
ATOM 1809 N N . GLY B 1 88 ? 60.458 42.045 11.346 1.00 31.15 265 GLY B N 1
ATOM 1810 C CA . GLY B 1 88 ? 59.129 41.514 11.118 1.00 31.32 265 GLY B CA 1
ATOM 1811 C C . GLY B 1 88 ? 58.676 40.644 12.276 1.00 30.67 265 GLY B C 1
ATOM 1812 O O . GLY B 1 88 ? 57.491 40.362 12.421 1.00 25.49 265 GLY B O 1
ATOM 1813 N N . TYR B 1 89 ? 59.620 40.219 13.110 1.00 30.44 266 TYR B N 1
ATOM 1814 C CA . TYR B 1 89 ? 59.277 39.363 14.245 1.00 31.70 266 TYR B CA 1
ATOM 1815 C C . TYR B 1 89 ? 59.188 40.139 15.559 1.00 33.39 266 TYR B C 1
ATOM 1816 O O . TYR B 1 89 ? 58.962 39.561 16.618 1.00 31.05 266 TYR B O 1
ATOM 1825 N N . ASN B 1 90 ? 59.350 41.454 15.490 1.00 33.24 267 ASN B N 1
ATOM 1826 C CA . ASN B 1 90 ? 59.141 42.282 16.667 1.00 29.02 267 ASN B CA 1
ATOM 1827 C C . ASN B 1 90 ? 57.689 42.198 17.117 1.00 34.17 267 ASN B C 1
ATOM 1828 O O . ASN B 1 90 ? 56.788 42.120 16.283 1.00 30.88 267 ASN B O 1
ATOM 1833 N N . LEU B 1 91 ? 57.479 42.202 18.435 1.00 23.69 268 LEU B N 1
ATOM 1834 C CA . LEU B 1 91 ? 56.147 42.143 19.020 1.00 22.91 268 LEU B CA 1
ATOM 1835 C C . LEU B 1 91 ? 55.274 43.226 18.405 1.00 24.47 268 LEU B C 1
ATOM 1836 O O . LEU B 1 91 ? 55.712 44.366 18.256 1.00 22.16 268 LEU B O 1
ATOM 1841 N N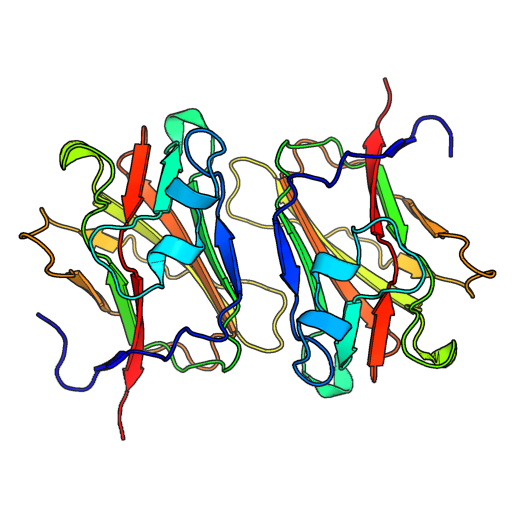 . ARG B 1 92 ? 54.030 42.876 18.092 1.00 20.91 269 ARG B N 1
ATOM 1842 C CA . ARG B 1 92 ? 53.068 43.833 17.541 1.00 32.30 269 ARG B CA 1
ATOM 1843 C C . ARG B 1 92 ? 51.816 43.999 18.425 1.00 27.65 269 ARG B C 1
ATOM 1844 O O . ARG B 1 92 ? 51.296 45.097 18.587 1.00 33.06 269 ARG B O 1
ATOM 1852 N N . SER B 1 93 ? 51.332 42.914 19.007 1.00 24.59 270 SER B N 1
ATOM 1853 C CA . SER B 1 93 ? 50.236 43.037 19.957 1.00 18.82 270 SER B CA 1
ATOM 1854 C C . SER B 1 93 ? 50.279 41.924 21.007 1.00 22.31 270 SER B C 1
ATOM 1855 O O . SER B 1 93 ? 50.835 40.849 20.779 1.00 26.92 270 SER B O 1
ATOM 1858 N N . ALA B 1 94 ? 49.678 42.187 22.158 1.00 23.84 271 ALA B N 1
ATOM 1859 C CA . ALA B 1 94 ? 49.771 41.270 23.280 1.00 28.95 271 ALA B CA 1
ATOM 1860 C C . ALA B 1 94 ? 48.665 41.545 24.282 1.00 32.50 271 ALA B C 1
ATOM 1861 O O . ALA B 1 94 ? 48.144 42.656 24.368 1.00 27.55 271 ALA B O 1
ATOM 1863 N N . GLU B 1 95 ? 48.299 40.517 25.030 1.00 33.85 272 GLU B N 1
ATOM 1864 C CA . GLU B 1 95 ? 47.402 40.700 26.152 1.00 38.88 272 GLU B CA 1
ATOM 1865 C C . GLU B 1 95 ? 48.157 40.411 27.443 1.00 28.40 272 GLU B C 1
ATOM 1866 O O . GLU B 1 95 ? 49.108 39.630 27.463 1.00 31.29 272 GLU B O 1
ATOM 1872 N N . ILE B 1 96 ? 47.717 41.039 28.522 1.00 23.14 273 ILE B N 1
ATOM 1873 C CA . ILE B 1 96 ? 48.395 40.963 29.806 1.00 23.26 273 ILE B CA 1
ATOM 1874 C C . ILE B 1 96 ? 47.489 40.328 30.838 1.00 23.44 273 ILE B C 1
ATOM 1875 O O . ILE B 1 96 ? 46.326 40.696 30.954 1.00 26.70 273 ILE B O 1
ATOM 1880 N N . LYS B 1 97 ? 48.024 39.356 31.572 1.00 24.04 274 LYS B N 1
ATOM 1881 C CA . LYS B 1 97 ? 47.332 38.757 32.706 1.00 15.95 274 LYS B CA 1
ATOM 1882 C C . LYS B 1 97 ? 48.227 38.958 33.918 1.00 22.63 274 LYS B C 1
ATOM 1883 O O . LYS B 1 97 ? 49.438 38.750 33.838 1.00 20.59 274 LYS B O 1
ATOM 1889 N N . VAL B 1 98 ? 47.637 39.351 35.043 1.00 26.37 275 VAL B N 1
ATOM 1890 C CA . VAL B 1 98 ? 48.387 39.452 36.286 1.00 20.53 275 VAL B CA 1
ATOM 1891 C C . VAL B 1 98 ? 47.715 38.651 37.395 1.00 25.69 275 VAL B C 1
ATOM 1892 O O . VAL B 1 98 ? 46.541 38.311 37.299 1.00 23.97 275 VAL B O 1
ATOM 1896 N N . AR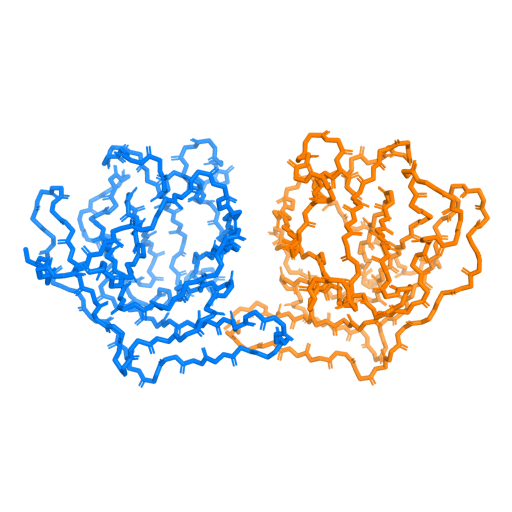G B 1 99 ? 48.481 38.341 38.440 1.00 18.82 276 ARG B N 1
ATOM 1897 C CA . ARG B 1 99 ? 47.963 37.659 39.608 1.00 20.97 276 ARG B CA 1
ATOM 1898 C C . ARG B 1 99 ? 48.397 38.457 40.818 1.00 26.26 276 ARG B C 1
ATOM 1899 O O . ARG B 1 99 ? 49.585 38.758 40.983 1.00 23.74 276 ARG B O 1
ATOM 1907 N N . LYS B 1 100 ? 47.427 38.816 41.651 1.00 21.91 277 LYS B N 1
ATOM 1908 C CA . LYS B 1 100 ? 47.705 39.569 42.858 1.00 19.18 277 LYS B CA 1
ATOM 1909 C C . LYS B 1 100 ? 48.174 38.658 43.984 1.00 26.05 277 LYS B C 1
ATOM 1910 O O . LYS B 1 100 ? 47.755 37.494 44.091 1.00 18.06 277 LYS B O 1
ATOM 1916 N N . GLU B 1 101 ? 49.037 39.195 44.834 1.00 23.70 278 GLU B N 1
ATOM 1917 C CA . GLU B 1 101 ? 49.527 38.429 45.961 1.00 28.62 278 GLU B CA 1
ATOM 1918 C C . GLU B 1 101 ? 48.374 37.902 46.812 1.00 27.36 278 GLU B C 1
ATOM 1919 O O . GLU B 1 101 ? 47.418 38.621 47.082 1.00 23.76 278 GLU B O 1
ATOM 1925 N N . GLY B 1 102 ? 48.466 36.641 47.222 1.00 22.13 279 GLY B N 1
ATOM 1926 C CA . GLY B 1 102 ? 47.455 36.047 48.077 1.00 19.96 279 GLY B CA 1
ATOM 1927 C C . GLY B 1 102 ? 46.284 35.472 47.309 1.00 27.40 279 GLY B C 1
ATOM 1928 O O . GLY B 1 102 ? 45.423 34.805 47.885 1.00 38.74 279 GLY B O 1
ATOM 1929 N N . GLU B 1 103 ? 46.251 35.717 46.003 1.00 17.97 280 GLU B N 1
ATOM 1930 C CA . GLU B 1 103 ? 45.159 35.245 45.171 1.00 27.31 280 GLU B CA 1
ATOM 1931 C C . GLU B 1 103 ? 45.627 34.096 44.281 1.00 32.23 280 GLU B C 1
ATOM 1932 O O . GLU B 1 103 ? 46.775 34.086 43.817 1.00 22.73 280 GLU B O 1
ATOM 1938 N N . THR B 1 104 ? 44.729 33.137 44.056 1.00 30.02 281 THR B N 1
ATOM 1939 C CA . THR B 1 104 ? 44.997 31.999 43.189 1.00 28.04 281 THR B CA 1
ATOM 1940 C C . THR B 1 104 ? 44.385 32.179 41.796 1.00 26.69 281 THR B C 1
ATOM 1941 O O . THR B 1 104 ? 44.671 31.402 40.889 1.00 31.37 281 THR B O 1
ATOM 1945 N N . GLU B 1 105 ? 43.548 33.202 41.627 1.00 23.57 282 GLU B N 1
ATOM 1946 C CA . GLU B 1 105 ? 42.962 33.527 40.321 1.00 24.79 282 GLU B CA 1
ATOM 1947 C C . GLU B 1 105 ? 43.665 34.719 39.646 1.00 29.17 282 GLU B C 1
ATOM 1948 O O . GLU B 1 105 ? 44.094 35.660 40.316 1.00 31.55 282 GLU B O 1
ATOM 1954 N N . TRP B 1 106 ? 43.757 34.674 38.318 1.00 18.92 283 TRP B N 1
ATOM 1955 C CA . TRP B 1 106 ? 44.403 35.722 37.529 1.00 22.93 283 TRP B CA 1
ATOM 1956 C C . TRP B 1 106 ? 43.389 36.752 37.059 1.00 27.16 283 TRP B C 1
ATOM 1957 O O . TRP B 1 106 ? 42.237 36.415 36.810 1.00 34.77 283 TRP B O 1
ATOM 1968 N N . VAL B 1 107 ? 43.818 38.003 36.921 1.00 30.53 284 VAL B N 1
ATOM 1969 C CA . VAL B 1 107 ? 42.967 39.029 36.333 1.00 26.72 284 VAL B CA 1
ATOM 1970 C C . VAL B 1 107 ? 43.511 39.398 34.962 1.00 29.67 284 VAL B C 1
ATOM 1971 O O . VAL B 1 107 ? 44.726 39.507 34.767 1.00 34.28 284 VAL B O 1
ATOM 1975 N N . THR B 1 108 ? 42.617 39.562 34.000 1.00 32.05 285 THR B N 1
ATOM 1976 C CA . THR B 1 108 ? 43.041 39.920 32.653 1.00 36.05 285 THR B CA 1
ATOM 1977 C C . THR B 1 108 ? 42.901 41.420 32.424 1.00 34.95 285 THR B C 1
ATOM 1978 O O . THR B 1 108 ? 41.858 42.004 32.699 1.00 31.98 285 THR B O 1
ATOM 1982 N N . TYR B 1 109 ? 43.964 42.050 31.946 1.00 29.16 286 TYR B N 1
ATOM 1983 C CA . TYR B 1 109 ? 43.900 43.473 31.651 1.00 32.27 286 TYR B CA 1
ATOM 1984 C C . TYR B 1 109 ? 43.051 43.670 30.388 1.00 38.80 286 TYR B C 1
ATOM 1985 O O . TYR B 1 109 ? 43.340 43.077 29.350 1.00 36.85 286 TYR B O 1
ATOM 1994 N N . PRO B 1 110 ? 41.993 44.498 30.485 1.00 43.95 287 PRO B N 1
ATOM 1995 C CA . PRO B 1 110 ? 40.912 44.571 29.488 1.00 46.11 287 PRO B CA 1
ATOM 1996 C C . PRO B 1 110 ? 41.287 45.168 28.127 1.00 44.50 287 PRO B C 1
ATOM 1997 O O . PRO B 1 110 ? 40.501 45.065 27.187 1.00 41.25 287 PRO B O 1
ATOM 2001 N N . ARG B 1 111 ? 42.462 45.770 28.011 1.00 45.57 288 ARG B N 1
ATOM 2002 C CA . ARG B 1 111 ? 42.863 46.362 26.745 1.00 45.38 288 ARG B CA 1
ATOM 2003 C C . ARG B 1 111 ? 44.021 45.598 26.103 1.00 43.51 288 ARG B C 1
ATOM 2004 O O . ARG B 1 111 ? 45.049 45.369 26.738 1.00 41.23 288 ARG B O 1
ATOM 2012 N N . VAL B 1 112 ? 43.860 45.216 24.840 1.00 37.28 289 VAL B N 1
ATOM 2013 C CA . VAL B 1 112 ? 44.976 44.672 24.095 1.00 35.61 289 VAL B CA 1
ATOM 2014 C C . VAL B 1 112 ? 45.993 45.789 23.924 1.00 38.50 289 VAL B C 1
ATOM 2015 O O . VAL B 1 112 ? 45.626 46.932 23.667 1.00 42.35 289 VAL B O 1
ATOM 2019 N N . LEU B 1 113 ? 47.266 45.464 24.104 1.00 29.45 290 LEU B N 1
ATOM 2020 C CA . LEU B 1 113 ? 48.332 46.437 23.946 1.00 34.27 290 LEU B CA 1
ATOM 2021 C C . LEU B 1 113 ? 48.917 46.286 22.546 1.00 32.16 290 LEU B C 1
ATOM 2022 O O . LEU B 1 113 ? 49.079 45.175 22.047 1.00 36.50 290 LEU B O 1
ATOM 2027 N N . THR B 1 114 ? 49.210 47.407 21.908 1.00 27.84 291 THR B N 1
ATOM 2028 C CA . THR B 1 114 ? 49.726 47.388 20.547 1.00 35.72 291 THR B CA 1
ATOM 2029 C C . THR B 1 114 ? 51.045 48.135 20.481 1.00 33.61 291 THR B C 1
ATOM 2030 O O . THR B 1 114 ? 51.260 49.105 21.199 1.00 42.59 291 THR B O 1
ATOM 2034 N N . PHE B 1 115 ? 51.939 47.666 19.631 1.00 27.53 292 PHE B N 1
ATOM 2035 C CA . PHE B 1 115 ? 53.242 48.286 19.509 1.00 36.45 292 PHE B CA 1
ATOM 2036 C C . PHE B 1 115 ? 53.522 48.708 18.066 1.00 41.17 292 PHE B C 1
ATOM 2037 O O . PHE B 1 115 ? 53.223 47.979 17.120 1.00 47.48 292 PHE B O 1
ATOM 2045 N N . ARG B 1 116 ? 54.061 49.909 17.909 1.00 38.31 293 ARG B N 1
ATOM 2046 C CA . ARG B 1 116 ? 54.494 50.377 16.612 1.00 44.43 293 ARG B CA 1
ATOM 2047 C C . ARG B 1 116 ? 55.930 49.905 16.433 1.00 46.06 293 ARG B C 1
ATOM 2048 O O . ARG B 1 116 ? 56.514 49.294 17.331 1.00 39.40 293 ARG B O 1
ATOM 2056 N N . ASN B 1 117 ? 56.504 50.198 15.278 1.00 38.06 294 ASN B N 1
ATOM 2057 C CA . ASN B 1 117 ? 57.867 49.788 14.990 1.00 41.10 294 ASN B CA 1
ATOM 2058 C C . ASN B 1 117 ? 58.884 50.244 16.043 1.00 40.08 294 ASN B C 1
ATOM 2059 O O . ASN B 1 117 ? 58.763 51.323 16.622 1.00 47.65 294 ASN B O 1
ATOM 2064 N N . PHE B 1 118 ? 59.881 49.397 16.283 1.00 41.42 295 PHE B N 1
ATOM 2065 C CA . PHE B 1 118 ? 60.903 49.627 17.300 1.00 41.63 295 PHE B CA 1
ATOM 2066 C C . PHE B 1 118 ? 62.140 50.356 16.777 1.00 51.57 295 PHE B C 1
ATOM 2067 O O . PHE B 1 118 ? 62.866 49.849 15.917 1.00 54.75 295 PHE B O 1
ATOM 2075 N N . LYS B 1 119 ? 62.394 51.540 17.319 1.00 50.10 296 LYS B N 1
ATOM 2076 C CA . LYS B 1 119 ? 63.552 52.313 16.903 1.00 49.61 296 LYS B CA 1
ATOM 2077 C C . LYS B 1 119 ? 64.801 51.821 17.605 1.00 47.22 296 LYS B C 1
ATOM 2078 O O . LYS B 1 119 ? 64.929 51.951 18.821 1.00 53.23 296 LYS B O 1
ATOM 2084 N N . GLY B 1 120 ? 65.712 51.238 16.833 1.00 44.35 297 GLY B N 1
ATOM 2085 C CA . GLY B 1 120 ? 66.957 50.729 17.373 1.00 48.41 297 GLY B CA 1
ATOM 2086 C C . GLY B 1 120 ? 66.712 49.892 18.609 1.00 53.20 297 GLY B C 1
ATOM 2087 O O . GLY B 1 120 ? 65.848 49.014 18.605 1.00 56.54 297 GLY B O 1
ATOM 2088 N N . ALA B 1 121 ? 67.460 50.170 19.673 1.00 46.99 298 ALA B N 1
ATOM 2089 C CA . ALA B 1 121 ? 67.323 49.423 20.913 1.00 39.24 298 ALA B CA 1
ATOM 2090 C C . ALA B 1 121 ? 66.313 50.087 21.829 1.00 42.76 298 ALA B C 1
ATOM 2091 O O . ALA B 1 121 ? 66.168 49.704 22.983 1.00 48.50 298 ALA B O 1
ATOM 2093 N N . ASP B 1 122 ? 65.615 51.087 21.310 1.00 45.77 299 ASP B N 1
ATOM 2094 C CA . ASP B 1 122 ? 64.646 51.827 22.105 1.00 48.36 299 ASP B CA 1
ATOM 2095 C C . ASP B 1 122 ? 63.487 50.945 22.562 1.00 43.67 299 ASP B C 1
ATOM 2096 O O . ASP B 1 122 ? 62.872 50.248 21.755 1.00 47.27 299 ASP B O 1
ATOM 2101 N N . PRO B 1 123 ? 63.185 50.975 23.865 1.00 43.83 300 PRO B N 1
ATOM 2102 C CA . PRO B 1 123 ? 62.010 50.280 24.392 1.00 46.32 300 PRO B CA 1
ATOM 2103 C C . PRO B 1 123 ? 60.754 51.096 24.133 1.00 44.54 300 PRO B C 1
ATOM 2104 O O . PRO B 1 123 ? 60.845 52.307 23.950 1.00 45.64 300 PRO B O 1
ATOM 2108 N N . GLN B 1 124 ? 59.603 50.435 24.091 1.00 38.76 301 GLN B N 1
ATOM 2109 C CA . GLN B 1 124 ? 58.326 51.131 24.040 1.00 34.90 301 GLN B CA 1
ATOM 2110 C C . GLN B 1 124 ? 57.566 50.894 25.329 1.00 40.45 301 GLN B C 1
ATOM 2111 O O . GLN B 1 124 ? 57.690 49.835 25.949 1.00 44.81 301 GLN B O 1
ATOM 2117 N N . TYR B 1 125 ? 56.764 51.875 25.717 1.00 39.54 302 TYR B N 1
ATOM 2118 C CA . TYR B 1 125 ? 56.078 51.829 26.998 1.00 45.60 302 TYR B CA 1
ATOM 2119 C C . TYR B 1 125 ? 54.589 51.621 26.812 1.00 44.43 302 TYR B C 1
ATOM 2120 O O . TYR B 1 125 ? 53.941 52.342 26.056 1.00 45.46 302 TYR B O 1
ATOM 2129 N N . ALA B 1 126 ? 54.055 50.610 27.487 1.00 37.07 303 ALA B N 1
ATOM 2130 C CA . ALA B 1 126 ? 52.624 50.355 27.454 1.00 39.35 303 ALA B CA 1
ATOM 2131 C C . ALA B 1 126 ? 52.067 50.486 28.858 1.00 34.15 303 ALA B C 1
ATOM 2132 O O . ALA B 1 126 ? 52.591 49.887 29.803 1.00 29.27 303 ALA B O 1
ATOM 2134 N N . ALA B 1 127 ? 50.994 51.263 28.970 1.00 36.34 304 ALA B N 1
ATOM 2135 C CA . ALA B 1 127 ? 50.413 51.650 30.251 1.00 36.81 304 ALA B CA 1
ATOM 2136 C C . ALA B 1 127 ? 49.376 50.669 30.766 1.00 40.50 304 ALA B C 1
ATOM 2137 O O . ALA B 1 127 ? 48.625 50.071 29.992 1.00 45.65 304 ALA B O 1
ATOM 2139 N N . ILE B 1 128 ? 49.336 50.514 32.085 1.00 28.27 305 ILE B N 1
ATOM 2140 C CA . ILE B 1 128 ? 48.280 49.755 32.722 1.00 32.26 305 ILE B CA 1
ATOM 2141 C C . ILE B 1 128 ? 47.415 50.761 33.469 1.00 35.95 305 ILE B C 1
ATOM 2142 O O . ILE B 1 128 ? 47.835 51.305 34.492 1.00 35.03 305 ILE B O 1
ATOM 2147 N N . GLU B 1 129 ? 46.215 51.014 32.950 1.00 42.64 306 GLU B N 1
ATOM 2148 C CA . GLU B 1 129 ? 45.352 52.066 33.486 1.00 41.96 306 GLU B CA 1
ATOM 2149 C C . GLU B 1 129 ? 43.928 51.593 33.766 1.00 39.31 306 GLU B C 1
ATOM 2150 O O . GLU B 1 129 ? 43.270 51.032 32.895 1.00 37.85 306 GLU B O 1
ATOM 2156 N N . PRO B 1 130 ? 43.459 51.798 35.006 1.00 39.71 307 PRO B N 1
ATOM 2157 C CA . PRO B 1 130 ? 44.316 52.339 36.069 1.00 39.37 307 PRO B CA 1
ATOM 2158 C C . PRO B 1 130 ? 45.344 51.288 36.493 1.00 42.50 307 PRO B C 1
ATOM 2159 O O . PRO B 1 130 ? 45.159 50.106 36.180 1.00 41.30 307 PRO B O 1
ATOM 2163 N N . PRO B 1 131 ? 46.416 51.705 37.184 1.00 44.05 308 PRO B N 1
ATOM 2164 C CA . PRO B 1 131 ? 47.429 50.735 37.623 1.00 39.80 308 PRO B CA 1
ATOM 2165 C C . PRO B 1 131 ? 46.820 49.631 38.483 1.00 36.99 308 PRO B C 1
ATOM 2166 O O . PRO B 1 131 ? 45.716 49.795 39.007 1.00 29.65 308 PRO B O 1
ATOM 2170 N N . ILE B 1 132 ? 47.528 48.507 38.593 1.00 31.57 309 ILE B N 1
ATOM 2171 C CA . ILE B 1 132 ? 47.045 47.357 39.350 1.00 29.67 309 ILE B CA 1
ATOM 2172 C C . ILE B 1 132 ? 47.973 47.134 40.529 1.00 29.74 309 ILE B C 1
ATOM 2173 O O . ILE B 1 132 ? 49.175 46.926 40.343 1.00 28.80 309 ILE B O 1
ATOM 2178 N N . PRO B 1 133 ? 47.420 47.206 41.750 1.00 29.71 310 PRO B N 1
ATOM 2179 C CA . PRO B 1 133 ? 48.179 47.041 42.997 1.00 26.31 310 PRO B CA 1
ATOM 2180 C C . PRO B 1 133 ? 48.389 45.572 43.348 1.00 27.63 310 PRO B C 1
ATOM 2181 O O . PRO B 1 133 ? 47.616 44.719 42.900 1.00 23.94 310 PRO B O 1
ATOM 2185 N N . ASN B 1 134 ? 49.411 45.293 44.154 1.00 19.21 311 ASN B N 1
ATOM 2186 C CA . ASN B 1 134 ? 49.635 43.953 44.675 1.00 22.41 311 ASN B CA 1
ATOM 2187 C C . ASN B 1 134 ? 49.914 42.924 43.584 1.00 23.83 311 ASN B C 1
ATOM 2188 O O . ASN B 1 134 ? 49.665 41.736 43.780 1.00 24.10 311 ASN B O 1
ATOM 2193 N N . VAL B 1 135 ? 50.416 43.373 42.439 1.00 18.52 312 VAL B N 1
ATOM 2194 C CA . VAL B 1 135 ? 50.781 42.444 41.384 1.00 20.20 312 VAL B CA 1
ATOM 2195 C C . VAL B 1 135 ? 52.029 41.646 41.767 1.00 25.17 312 VAL B C 1
ATOM 2196 O O . VAL B 1 135 ? 53.098 42.209 41.971 1.00 24.78 312 VAL B O 1
ATOM 2200 N N . LYS B 1 136 ? 51.875 40.328 41.862 1.00 20.64 313 LYS B N 1
ATOM 2201 C CA . LYS B 1 136 ? 52.965 39.445 42.272 1.00 17.63 313 LYS B CA 1
ATOM 2202 C C . LYS B 1 136 ? 53.500 38.608 41.107 1.00 18.45 313 LYS B C 1
ATOM 2203 O O . LYS B 1 136 ? 54.657 38.183 41.109 1.00 23.60 313 LYS B O 1
ATOM 2209 N N . GLU B 1 137 ? 52.650 38.373 40.117 1.00 18.68 314 GLU B N 1
ATOM 2210 C CA . GLU B 1 137 ? 53.023 37.580 38.945 1.00 14.50 314 GLU B CA 1
ATOM 2211 C C . GLU B 1 137 ? 52.423 38.213 37.696 1.00 21.72 314 GLU B C 1
ATOM 2212 O O . GLU B 1 137 ? 51.267 38.665 37.706 1.00 13.09 314 GLU B O 1
ATOM 2218 N N . PHE B 1 138 ? 53.205 38.213 36.618 1.00 17.11 315 PHE B N 1
ATOM 2219 C CA . PHE B 1 138 ? 52.885 38.960 35.407 1.00 16.70 315 PHE B CA 1
ATOM 2220 C C . PHE B 1 138 ? 53.130 38.108 34.168 1.00 24.03 315 PHE B C 1
ATOM 2221 O O . PHE B 1 138 ? 54.220 37.549 34.003 1.00 21.97 315 PHE B O 1
ATOM 2229 N N . ARG B 1 139 ? 52.133 38.028 33.288 1.00 21.76 316 ARG B N 1
ATOM 2230 C CA . ARG B 1 139 ? 52.276 37.263 32.049 1.00 20.38 316 ARG B CA 1
ATOM 2231 C C . ARG B 1 139 ? 51.864 38.076 30.827 1.00 24.42 316 ARG B C 1
ATOM 2232 O O . ARG B 1 139 ? 50.802 38.702 30.814 1.00 21.03 316 ARG B O 1
ATOM 2240 N N . ILE B 1 140 ? 52.712 38.056 29.803 1.00 24.17 317 ILE B N 1
ATOM 2241 C CA . ILE B 1 140 ? 52.386 38.692 28.536 1.00 22.40 317 ILE B CA 1
ATOM 2242 C C . ILE B 1 140 ? 52.126 37.648 27.452 1.00 21.54 317 ILE B C 1
ATOM 2243 O O . ILE B 1 140 ? 53.046 36.943 27.007 1.00 21.84 317 ILE B O 1
ATOM 2248 N N . ASN B 1 141 ? 50.860 37.551 27.052 1.00 13.64 318 ASN B N 1
ATOM 2249 C CA . ASN B 1 141 ? 50.417 36.642 25.999 1.00 19.32 318 ASN B CA 1
ATOM 2250 C C . ASN B 1 141 ? 50.532 37.357 24.667 1.00 18.34 318 ASN B C 1
ATOM 2251 O O . ASN B 1 141 ? 49.745 38.259 24.385 1.00 17.71 318 ASN B O 1
ATOM 2256 N N . CYS B 1 142 ? 51.516 36.977 23.859 1.00 18.70 319 CYS B N 1
ATOM 2257 C CA . CYS B 1 142 ? 51.778 37.679 22.605 1.00 25.41 319 CYS B CA 1
ATOM 2258 C C . CYS B 1 142 ? 50.862 37.199 21.477 1.00 29.86 319 CYS B C 1
ATOM 2259 O O . CYS B 1 142 ? 50.872 36.018 21.121 1.00 33.31 319 CYS B O 1
ATOM 2262 N N . LEU B 1 143 ? 50.082 38.128 20.922 1.00 35.27 320 LEU B N 1
ATOM 2263 C CA . LEU B 1 143 ? 49.098 37.830 19.870 1.00 32.52 320 LEU B CA 1
ATOM 2264 C C . LEU B 1 143 ? 49.656 37.923 18.439 1.00 31.62 320 LEU B C 1
ATOM 2265 O O . LEU B 1 143 ? 49.396 37.052 17.602 1.00 32.98 320 LEU B O 1
ATOM 2270 N N . THR B 1 144 ? 50.415 38.979 18.155 1.00 24.23 321 THR B N 1
ATOM 2271 C CA . THR B 1 144 ? 51.043 39.134 16.847 1.00 27.66 321 THR B CA 1
ATOM 2272 C C . THR B 1 144 ? 52.444 39.726 16.971 1.00 24.32 321 THR B C 1
ATOM 2273 O O . THR B 1 144 ? 52.718 40.483 17.897 1.00 30.44 321 THR B O 1
ATOM 2277 N N . PRO B 1 145 ? 53.338 39.390 16.028 1.00 25.96 322 PRO B N 1
ATOM 2278 C CA . PRO B 1 145 ? 53.051 38.459 14.932 1.00 25.33 322 PRO B CA 1
ATOM 2279 C C . PRO B 1 145 ? 52.749 37.068 15.481 1.00 25.11 322 PRO B C 1
ATOM 2280 O O . PRO B 1 145 ? 53.104 36.780 16.627 1.00 31.10 322 PRO B O 1
ATOM 2284 N N . ASP B 1 146 ? 52.094 36.219 14.697 1.00 22.81 323 ASP B N 1
ATOM 2285 C CA . ASP B 1 146 ? 51.679 34.925 15.217 1.00 25.43 323 ASP B CA 1
ATOM 2286 C C . ASP B 1 146 ? 52.533 33.779 14.718 1.00 28.94 323 ASP B C 1
ATOM 2287 O O . ASP B 1 146 ? 52.223 32.619 14.978 1.00 25.63 323 ASP B O 1
ATOM 2292 N N . ASN B 1 147 ? 53.611 34.106 14.012 1.00 24.09 324 ASN B N 1
ATOM 2293 C CA . ASN B 1 147 ? 54.535 33.080 13.532 1.00 27.48 324 ASN B CA 1
ATOM 2294 C C . ASN B 1 147 ? 55.789 32.918 14.411 1.00 21.18 324 ASN B C 1
ATOM 2295 O O . ASN B 1 147 ? 56.080 31.827 14.899 1.00 20.03 324 ASN B O 1
ATOM 2300 N N . TYR B 1 148 ? 56.539 33.999 14.585 1.00 22.14 325 TYR B N 1
ATOM 2301 C CA . TYR B 1 148 ? 57.652 34.016 15.524 1.00 20.27 325 TYR B CA 1
ATOM 2302 C C . TYR B 1 148 ? 57.697 35.376 16.185 1.00 23.90 325 TYR B C 1
ATOM 2303 O O . TYR B 1 148 ? 57.399 36.391 15.554 1.00 22.29 325 TYR B O 1
ATOM 2312 N N . THR B 1 149 ? 58.073 35.402 17.457 1.00 22.81 326 THR B N 1
ATOM 2313 C CA . THR B 1 149 ? 58.306 36.677 18.123 1.00 25.82 326 THR B CA 1
ATOM 2314 C C . THR B 1 149 ? 59.089 36.504 19.417 1.00 23.49 326 THR B C 1
ATOM 2315 O O . THR B 1 149 ? 59.475 35.393 19.788 1.00 16.87 326 THR B O 1
ATOM 2319 N N . GLY B 1 150 ? 59.329 37.625 20.085 1.00 28.10 327 GLY B N 1
ATOM 2320 C CA . GLY B 1 150 ? 60.074 37.655 21.324 1.00 21.89 327 GLY B CA 1
ATOM 2321 C C . GLY B 1 150 ? 60.465 39.087 21.637 1.00 25.33 327 GLY B C 1
ATOM 2322 O O . GLY B 1 150 ? 59.927 40.028 21.045 1.00 2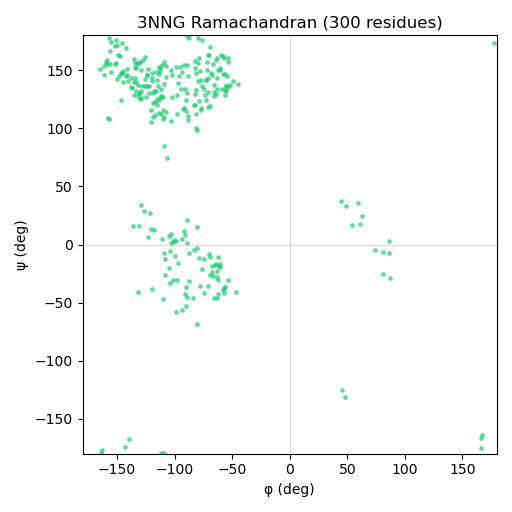1.60 327 GLY B O 1
ATOM 2323 N N . PHE B 1 151 ? 61.389 39.260 22.579 1.00 19.18 328 PHE B N 1
ATOM 2324 C CA . PHE B 1 151 ? 61.912 40.594 22.886 1.00 20.40 328 PHE B CA 1
ATOM 2325 C C . PHE B 1 151 ? 63.226 40.530 23.633 1.00 29.66 328 PHE B C 1
ATOM 2326 O O . PHE B 1 151 ? 63.457 39.632 24.447 1.00 32.75 328 PHE B O 1
ATOM 2334 N N . ALA B 1 152 ? 64.084 41.499 23.344 1.00 27.33 329 ALA B N 1
ATOM 2335 C CA . ALA B 1 152 ? 65.412 41.546 23.923 1.00 28.34 329 ALA B CA 1
ATOM 2336 C C . ALA B 1 152 ? 65.353 41.982 25.387 1.00 28.03 329 ALA B C 1
ATOM 2337 O O . ALA B 1 152 ? 66.026 41.414 26.222 1.00 32.74 329 ALA B O 1
ATOM 2339 N N . GLU B 1 153 ? 64.526 42.975 25.695 1.00 29.29 330 GLU B N 1
ATOM 2340 C CA . GLU B 1 153 ? 64.408 43.477 27.054 1.00 27.24 330 GLU B CA 1
ATOM 2341 C C . GLU B 1 153 ? 62.967 43.745 27.443 1.00 27.94 330 GLU B C 1
ATOM 2342 O O 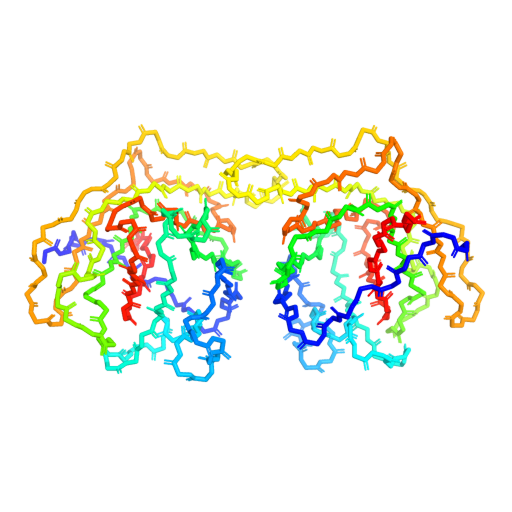. GLU B 1 153 ? 62.209 44.317 26.671 1.00 29.32 330 GLU B O 1
ATOM 2348 N N . ILE B 1 154 ? 62.585 43.317 28.644 1.00 30.24 331 ILE B N 1
ATOM 2349 C CA . ILE B 1 154 ? 61.296 43.709 29.200 1.00 24.03 331 ILE B CA 1
ATOM 2350 C C . ILE B 1 154 ? 61.473 44.280 30.604 1.00 25.72 331 ILE B C 1
ATOM 2351 O O . ILE B 1 154 ? 62.232 43.744 31.402 1.00 27.10 331 ILE B O 1
ATOM 2356 N N . ASN B 1 155 ? 60.783 45.383 30.891 1.00 20.79 332 ASN B N 1
ATOM 2357 C CA . ASN B 1 155 ? 60.759 45.928 32.246 1.00 21.73 332 ASN B CA 1
ATOM 2358 C C . ASN B 1 155 ? 59.332 46.171 32.694 1.00 24.67 332 ASN B C 1
ATOM 2359 O O . ASN B 1 155 ? 58.448 46.432 31.871 1.00 29.46 332 ASN B O 1
ATOM 2364 N N . LEU B 1 156 ? 59.116 46.071 34.000 1.00 25.05 333 LEU B N 1
ATOM 2365 C CA . LEU B 1 156 ? 57.846 46.442 34.611 1.00 28.20 333 LEU B CA 1
ATOM 2366 C C . LEU B 1 156 ? 58.035 47.750 35.376 1.00 30.21 333 LEU B C 1
ATOM 2367 O O . LEU B 1 156 ? 59.147 48.053 35.807 1.00 26.39 333 LEU B O 1
ATOM 2372 N N . TYR B 1 157 ? 56.960 48.517 35.538 1.00 24.84 334 TYR B N 1
ATOM 2373 C CA . TYR B 1 157 ? 57.037 49.810 36.217 1.00 34.36 334 TYR B CA 1
ATOM 2374 C C . TYR B 1 157 ? 55.969 49.973 37.299 1.00 37.10 334 TYR B C 1
ATOM 2375 O O . TYR B 1 157 ? 54.783 49.730 37.069 1.00 36.13 334 TYR B O 1
ATOM 2384 N N . GLU B 1 158 ? 56.407 50.377 38.485 1.00 37.90 335 GLU B N 1
ATOM 2385 C CA . GLU B 1 158 ? 55.485 50.637 39.586 1.00 38.55 335 GLU B CA 1
ATOM 2386 C C . GLU B 1 158 ? 55.200 52.128 39.701 1.00 41.56 335 GLU B C 1
ATOM 2387 O O . GLU B 1 158 ? 56.031 52.971 39.328 1.00 33.76 335 GLU B O 1
ATOM 2393 N N . LYS B 1 159 ? 54.019 52.442 40.223 1.00 36.03 336 LYS B N 1
ATOM 2394 C CA . LYS B 1 159 ? 53.586 53.823 40.346 1.00 39.24 336 LYS B CA 1
ATOM 2395 C C . LYS B 1 159 ? 54.435 54.577 41.359 1.00 43.64 336 LYS B C 1
ATOM 2396 O O . LYS B 1 159 ? 54.885 54.012 42.353 1.00 44.06 336 LYS B O 1
ATOM 2402 N N . GLN B 1 160 ? 54.659 55.856 41.091 1.00 42.27 337 GLN B N 1
ATOM 2403 C CA . GLN B 1 160 ? 55.387 56.697 42.025 1.00 50.40 337 GLN B CA 1
ATOM 2404 C C . GLN B 1 160 ? 54.471 57.687 42.723 1.00 55.79 337 GLN B C 1
ATOM 2405 O O . GLN B 1 160 ? 53.898 58.578 42.096 1.00 57.94 337 GLN B O 1
ATOM 2411 N N . LEU B 1 161 ? 54.334 57.510 44.028 1.00 52.00 338 LEU B N 1
ATOM 2412 C CA . LEU B 1 161 ? 53.645 58.474 44.863 1.00 61.39 338 LEU B CA 1
ATOM 2413 C C . LEU B 1 161 ? 54.644 59.572 45.196 1.00 67.12 338 LEU B C 1
ATOM 2414 O O . LEU B 1 161 ? 54.917 60.480 44.400 1.00 53.59 338 LEU B O 1
#

Secondary structure (DSSP, 8-state):
---TTEEEPP-TT-EEEES--GGG-HHHH-GGGGGSS-TTS-EEEE-HHHHS--EEEEEEEEEEEEEEEEE---SSS-GGGB--EEEEEEEETT-SS-EE-SS-EE-----TT--EEEEEEEEEEEEEEEEEEEEESSSEEEES-EEEEEE--/--SEEEPP-TT-EEEES--GGG-HHHH-GGGGGSS-TT--EEEE-HHHHS--EEEEEEEEEEEEEEEEE---SSS-GGGB--EEEEEEEETT-SSEEE-SS-EE-----TT--EEEEEEEEEEEEEEEEEEEEESSSEEEES-EEEEEE--

Radius of gyration: 19.4 Å; Cα contacts (8 Å, |Δi|>4): 837; chains: 2; bounding box: 34×60×50 Å

Nearest PDB structures (foldseek):
  3nng-assembly2_B  TM=9.970E-01  e=3.201E-29  Bacteroides fragilis NCTC 9343
  7nsn-assembly2_B  TM=7.208E-01  e=1.992E-06  Neobacillus novalis
  7rg7-assembly1_A  TM=5.693E-01  e=1.353E-06  synthetic construct
  2w1s-assembly1_A  TM=6.189E-01  e=8.853E-06  Clostridium perfringens
  7rga-assembly1_D  TM=5.292E-01  e=6.837E-05  synthetic construct

CATH classification: 2.60.120.260

Solvent-accessible surface area: 13268 Å² total; per-residue (Å²): 118,89,50,78,75,12,26,55,6,103,38,105,58,21,44,30,8,10,4,34,27,53,62,128,41,86,87,120,26,0,7,86,18,0,25,70,56,72,42,110,44,4,0,3,0,69,0,47,65,77,30,35,10,2,4,0,2,0,7,0,74,116,32,3,63,0,5,0,0,1,0,5,60,3,36,31,105,48,94,63,71,17,2,99,16,0,43,0,16,1,3,61,77,37,82,64,112,43,60,60,29,108,158,83,21,93,5,184,108,27,149,55,56,76,32,35,56,10,56,1,124,98,32,25,60,83,0,3,1,0,10,0,9,0,60,57,23,64,56,65,0,0,0,0,14,0,26,0,9,38,109,112,222,109,69,85,42,37,64,4,100,35,100,58,21,44,31,7,11,3,35,20,47,60,121,50,89,86,120,24,0,8,81,19,0,32,68,55,79,37,119,41,4,0,2,0,66,0,60,72,81,26,37,5,3,3,0,2,0,6,1,78,99,48,4,46,0,11,0,0,1,0,6,58,3,38,30,112,45,89,43,68,12,2,115,16,0,47,0,15,0,4,65,63,39,94,60,110,46,55,57,12,112,161,81,16,108,14,151,100,15,103,52,53,87,49,22,112,10,52,0,119,99,29,20,63,84,0,5,2,0,10,0,13,1,71,52,3,68,61,68,0,0,0,0,18,0,33,0,20,31,99,93,218

Organism: Bacteroides fragilis (strain ATCC 25285 / DSM 2151 / CCUG 4856 / JCM 11019 / LMG 10263 / NCTC 9343 / Onslow / VPI 2553 / EN-2) (NCBI:txid272559)

B-factor: mean 28.93, std 12.89, range [4.98, 92.65]

Foldseek 3Di:
DDDPFWDWDQCVPKDKAWDAAVVNPCVQANLVQQAPPDQQGWHKDFFCVPSVWTKMKIFAPFFAQFFWKKFAFHNPDDQQQEFAKKWKWFAAPPGPDIDTQPDIDGDDRGDPGDIDIGTDPPGHGRTRMMMITGHPPRGMHTTRYMTTIHGDD/DPQWAWDDCVPKDKAWPAAVVNCCPQQNLVQQAPPDQQGWNKDFFCVGRVWTKMKIFAPFWFQFWKKKFAAGNDDDSQQGFAKKWKWFDAPPDPDIDTQPDIDGDDGGDDRDIDIDTRVPTHTRTRMMMITGHPPRGMYITRYMTTIHGHD

InterPro domains:
  IPR000421 Coagulation factor 5/8, C-terminal domain [PF00754] (204-330)
  IPR000421 Coagulation factor 5/8, C-terminal domain [PS50022] (183-336)
  IPR008979 Galactose-binding-like domain superfamily [SSF49785] (199-335)
  IPR013728 BT_3987-like, N-terminal domain [PF08522] (34-159)